Protein AF-A0A401PD80-F1 (afdb_monomer_lite)

Foldseek 3Di:
DDDDPPPPPPPPLPQFFAAQDDDAVQKDFPPVCPPDGTHGAQGKTAMDGHQQWDWDPDWDRIWGQHSVNDIDDGRTHTHGDFLPDLDDEPQWDWDWPGRGAFIKIAIDHHPQWDWDDDRMWGQGSVHTPDDDIYTHGPCPPVVVVVVVVVVVVVVVVVVVVVVVVVVVVVVVVVVVVVVVVVVVVVVVVVVVVVVPDD

InterPro domains:
  IPR000436 Sushi/SCR/CCP domain [PF00084] (18-78)
  IPR000436 Sushi/SCR/CCP domain [PF00084] (83-135)
  IPR000436 Sushi/SCR/CCP domain [PS50923] (16-80)
  IPR000436 Sushi/SCR/CCP domain [PS50923] (81-137)
  IPR000436 Sushi/SCR/CCP domain [SM00032] (18-78)
  IPR000436 Sushi/SCR/CCP domain [SM00032] (83-135)
  IPR000436 Sushi/SCR/CCP domain [cd00033] (18-79)
  IPR000436 Sushi/SCR/CCP domain [cd00033] (83-136)
  IPR035976 Sushi/SCR/CCP superfamily [SSF57535] (18-92)
  IPR035976 Sushi/SCR/CCP superfamily [SSF57535] (82-137)
  IPR051277 SEZ6/CSMD/C4BPB Neuronal & Immune Regulators [PTHR45656] (16-137)

Structure (mmCIF, N/CA/C/O backbone):
data_AF-A0A401PD80-F1
#
_entry.id   AF-A0A401PD80-F1
#
loop_
_atom_site.group_PDB
_atom_site.id
_atom_site.type_symbol
_atom_site.label_atom_id
_atom_site.label_alt_id
_atom_site.label_comp_id
_atom_site.label_asym_id
_atom_site.label_entity_id
_atom_site.label_seq_id
_atom_site.pdbx_PDB_ins_code
_atom_site.Cartn_x
_atom_site.Cartn_y
_atom_site.Cartn_z
_atom_site.occupancy
_atom_site.B_iso_or_equiv
_atom_site.auth_seq_id
_atom_site.auth_comp_id
_atom_site.auth_asym_id
_atom_site.auth_atom_id
_atom_site.pdbx_PDB_model_num
ATOM 1 N N . MET A 1 1 ? 54.121 15.952 -68.298 1.00 42.31 1 MET A N 1
ATOM 2 C CA . MET A 1 1 ? 53.743 16.289 -66.908 1.00 42.31 1 MET A CA 1
ATOM 3 C C . MET A 1 1 ? 52.227 16.313 -66.811 1.00 42.31 1 MET A C 1
ATOM 5 O O . MET A 1 1 ? 51.617 17.261 -67.280 1.00 42.31 1 MET A O 1
ATOM 9 N N . SER A 1 2 ? 51.618 15.276 -66.243 1.00 45.91 2 SER A N 1
ATOM 10 C CA . SER A 1 2 ? 50.197 15.294 -65.877 1.00 45.91 2 SER A CA 1
ATOM 11 C C . SER A 1 2 ? 50.058 14.542 -64.561 1.00 45.91 2 SER A C 1
ATOM 13 O O . SER A 1 2 ? 49.973 13.318 -64.538 1.00 45.91 2 SER A O 1
ATOM 15 N N . VAL A 1 3 ? 50.137 15.284 -63.458 1.00 44.97 3 VAL A N 1
ATOM 16 C CA . VAL A 1 3 ? 49.894 14.759 -62.113 1.00 44.97 3 VAL A CA 1
ATOM 17 C C . VAL A 1 3 ? 48.381 14.654 -61.959 1.00 44.97 3 VAL A C 1
ATOM 19 O O . VAL A 1 3 ? 47.686 15.667 -61.961 1.00 44.97 3 VAL A O 1
ATOM 22 N N . ARG A 1 4 ? 47.850 13.430 -61.896 1.00 56.06 4 ARG A N 1
ATOM 23 C CA . ARG A 1 4 ? 46.442 13.208 -61.557 1.00 56.06 4 ARG A CA 1
ATOM 24 C C . ARG A 1 4 ? 46.285 13.411 -60.053 1.00 56.06 4 ARG A C 1
ATOM 26 O O . ARG A 1 4 ? 46.759 12.596 -59.268 1.00 56.06 4 ARG A O 1
ATOM 33 N N . LEU A 1 5 ? 45.646 14.513 -59.671 1.00 49.44 5 LEU A N 1
ATOM 34 C CA . LEU A 1 5 ? 45.191 14.760 -58.308 1.00 49.44 5 LEU A CA 1
ATOM 35 C C . LEU A 1 5 ? 44.058 13.764 -58.012 1.00 49.44 5 LEU A C 1
ATOM 37 O O . LEU A 1 5 ? 42.952 13.905 -58.532 1.00 49.44 5 LEU A O 1
ATOM 41 N N . ILE A 1 6 ? 44.336 12.721 -57.233 1.00 60.34 6 ILE A N 1
ATOM 42 C CA . ILE A 1 6 ? 43.284 11.856 -56.694 1.00 60.34 6 ILE A CA 1
ATOM 43 C C . ILE A 1 6 ? 42.695 12.617 -55.505 1.00 60.34 6 ILE A C 1
ATOM 45 O O . ILE A 1 6 ? 43.283 12.631 -54.426 1.00 60.34 6 ILE A O 1
ATOM 49 N N . LEU A 1 7 ? 41.565 13.302 -55.710 1.00 55.69 7 LEU A N 1
ATOM 50 C CA . LEU A 1 7 ? 40.748 13.773 -54.594 1.00 55.69 7 LEU A CA 1
ATOM 51 C C . LEU A 1 7 ? 40.223 12.536 -53.860 1.00 55.69 7 LEU A C 1
ATOM 53 O O . LEU A 1 7 ? 39.298 11.873 -54.326 1.00 55.69 7 LEU A O 1
ATOM 57 N N . ALA A 1 8 ? 40.823 12.215 -52.717 1.00 58.72 8 ALA A N 1
ATOM 58 C CA . ALA A 1 8 ? 40.197 11.332 -51.754 1.00 58.72 8 ALA A CA 1
ATOM 59 C C . ALA A 1 8 ? 38.956 12.061 -51.221 1.00 58.72 8 ALA A C 1
ATOM 61 O O . ALA A 1 8 ? 39.066 12.977 -50.408 1.00 58.72 8 ALA A O 1
ATOM 62 N N . LEU A 1 9 ? 37.775 11.688 -51.718 1.00 57.00 9 LEU A N 1
ATOM 63 C CA . LEU A 1 9 ? 36.522 11.998 -51.045 1.00 57.00 9 LEU A CA 1
ATOM 64 C C . LEU A 1 9 ? 36.579 11.276 -49.699 1.00 57.00 9 LEU A C 1
ATOM 66 O O . LEU A 1 9 ? 36.297 10.082 -49.612 1.00 57.00 9 LEU A O 1
ATOM 70 N N . LEU A 1 10 ? 37.008 11.987 -48.657 1.00 58.72 10 LEU A N 1
ATOM 71 C CA . LEU A 1 10 ? 36.704 11.590 -47.294 1.00 58.72 10 LEU A CA 1
ATOM 72 C C . LEU A 1 10 ? 35.183 11.494 -47.245 1.00 58.72 10 LEU A C 1
ATOM 74 O O . LEU A 1 10 ? 34.491 12.510 -47.299 1.00 58.72 10 LEU A O 1
ATOM 78 N N . VAL A 1 11 ? 34.659 10.271 -47.207 1.00 59.47 11 VAL A N 1
ATOM 79 C CA . VAL A 1 11 ? 33.289 10.048 -46.767 1.00 59.47 11 VAL A CA 1
ATOM 80 C C . VAL A 1 11 ? 33.305 10.473 -45.308 1.00 59.47 11 VAL A C 1
ATOM 82 O O . VAL A 1 11 ? 33.640 9.687 -44.425 1.00 59.47 11 VAL A O 1
ATOM 85 N N . VAL A 1 12 ? 33.042 11.755 -45.056 1.00 53.84 12 VAL A N 1
ATOM 86 C CA . VAL A 1 12 ? 32.639 12.214 -43.737 1.00 53.84 12 VAL A CA 1
ATOM 87 C C . VAL A 1 12 ? 31.349 11.452 -43.496 1.00 53.84 12 VAL A C 1
ATOM 89 O O . VAL A 1 12 ? 30.302 11.806 -44.034 1.00 53.84 12 VAL A O 1
ATOM 92 N N . ARG A 1 13 ? 31.434 10.325 -42.784 1.00 54.75 13 ARG A N 1
ATOM 93 C CA . ARG A 1 13 ? 30.246 9.743 -42.184 1.00 54.75 13 ARG A CA 1
ATOM 94 C C . ARG A 1 13 ? 29.749 10.844 -41.264 1.00 54.75 13 ARG A C 1
ATOM 96 O O . ARG A 1 13 ? 30.391 11.133 -40.259 1.00 54.75 13 ARG A O 1
ATOM 103 N N . VAL A 1 14 ? 28.684 11.528 -41.668 1.00 56.34 14 VAL A N 1
ATOM 104 C CA . VAL A 1 14 ? 27.870 12.284 -40.726 1.00 56.34 14 VAL A CA 1
ATOM 105 C C . VAL A 1 14 ? 27.327 11.202 -39.807 1.00 56.34 14 VAL A C 1
ATOM 107 O O . VAL A 1 14 ? 26.388 10.499 -40.164 1.00 56.34 14 VAL A O 1
ATOM 110 N N . THR A 1 15 ? 28.040 10.941 -38.716 1.00 61.75 15 THR A N 1
ATOM 111 C CA . THR A 1 15 ? 27.569 10.057 -37.661 1.00 61.75 15 THR A CA 1
ATOM 112 C C . THR A 1 15 ? 26.349 10.756 -37.099 1.00 61.75 15 THR A C 1
ATOM 114 O O . THR A 1 15 ? 26.486 11.812 -36.483 1.00 61.75 15 THR A O 1
ATOM 117 N N . GLY A 1 16 ? 25.163 10.260 -37.437 1.00 75.00 16 GLY A N 1
ATOM 118 C CA . GLY A 1 16 ? 23.943 10.795 -36.864 1.00 75.00 16 GLY A CA 1
ATOM 119 C C . GLY A 1 16 ? 23.915 10.446 -35.383 1.00 75.00 16 GLY A C 1
ATOM 120 O O . GLY A 1 16 ? 24.241 9.320 -34.999 1.00 75.00 16 GLY A O 1
ATOM 121 N N . ASP A 1 17 ? 23.534 11.412 -34.563 1.00 93.25 17 ASP A N 1
ATOM 122 C CA . ASP A 1 17 ? 23.121 11.138 -33.197 1.00 93.25 17 ASP A CA 1
ATOM 123 C C . ASP A 1 17 ? 21.821 10.324 -33.222 1.00 93.25 17 ASP A C 1
ATOM 125 O O . ASP A 1 17 ? 21.017 10.433 -34.152 1.00 93.25 17 ASP A O 1
ATOM 129 N N . CYS A 1 18 ? 21.601 9.511 -32.197 1.00 95.50 18 CYS A N 1
ATOM 130 C CA . CYS A 1 18 ? 20.290 8.934 -31.968 1.00 95.50 18 CYS A CA 1
ATOM 131 C C . CYS A 1 18 ? 19.339 9.999 -31.416 1.00 95.50 18 CYS A C 1
ATOM 133 O O . CYS A 1 18 ? 19.726 10.837 -30.597 1.00 95.50 18 CYS A O 1
ATOM 135 N N . ASP A 1 19 ? 18.070 9.902 -31.803 1.00 95.31 19 ASP A N 1
ATOM 136 C CA . ASP A 1 19 ? 16.982 10.637 -31.162 1.00 95.31 19 ASP A CA 1
ATOM 137 C C . ASP A 1 19 ? 16.746 10.135 -29.723 1.00 95.31 19 ASP A C 1
ATOM 139 O O . ASP A 1 19 ? 17.497 9.318 -29.176 1.00 95.31 19 ASP A O 1
ATOM 143 N N . ARG A 1 20 ? 15.652 10.590 -29.099 1.00 96.06 20 ARG A N 1
ATOM 144 C CA . ARG A 1 20 ? 15.211 10.107 -27.785 1.00 96.06 20 ARG A CA 1
ATOM 145 C C . ARG A 1 20 ? 15.220 8.570 -27.709 1.00 96.06 20 ARG A C 1
ATOM 147 O O . ARG A 1 20 ? 14.793 7.902 -28.654 1.00 96.06 20 ARG A O 1
ATOM 154 N N . PRO A 1 21 ? 15.678 8.010 -26.580 1.00 96.44 21 PRO A N 1
ATOM 155 C CA . PRO A 1 21 ? 15.758 6.573 -26.397 1.00 96.44 21 PRO A CA 1
ATOM 156 C C . PRO A 1 21 ? 14.352 5.941 -26.378 1.00 96.44 21 PRO A C 1
ATOM 158 O O . PRO A 1 21 ? 13.364 6.643 -26.134 1.00 96.44 21 PRO A O 1
ATOM 161 N N . PRO A 1 22 ? 14.232 4.626 -26.647 1.00 95.88 22 PRO A N 1
ATOM 162 C CA . PRO A 1 22 ? 12.948 3.930 -26.683 1.00 95.88 22 PRO A CA 1
ATOM 163 C C . PRO A 1 22 ? 12.129 4.108 -25.396 1.00 95.88 22 PRO A C 1
ATOM 165 O O . PRO A 1 22 ? 12.669 4.310 -24.311 1.00 95.88 22 PRO A O 1
ATOM 168 N N . LEU A 1 23 ? 10.806 3.999 -25.475 1.00 95.06 23 LEU A N 1
ATOM 169 C CA . LEU A 1 23 ? 9.978 4.033 -24.268 1.00 95.06 23 LEU A CA 1
ATOM 170 C C . LEU A 1 23 ? 10.043 2.691 -23.532 1.00 95.06 23 LEU A C 1
ATOM 172 O O . LEU A 1 23 ? 9.999 1.633 -24.158 1.00 95.06 23 LEU A O 1
ATOM 176 N N . LEU A 1 24 ? 10.084 2.748 -22.202 1.00 96.50 24 LEU A N 1
ATOM 177 C CA . LEU A 1 24 ? 9.938 1.589 -21.328 1.00 96.50 24 LEU A CA 1
ATOM 178 C C . LEU A 1 24 ? 8.585 1.673 -20.621 1.00 96.50 24 LEU A C 1
ATOM 180 O O . LEU A 1 24 ? 8.285 2.659 -19.953 1.00 96.50 24 LEU A O 1
ATOM 184 N N . VAL A 1 25 ? 7.749 0.646 -20.763 1.00 96.81 25 VAL A N 1
ATOM 185 C CA . VAL A 1 25 ? 6.465 0.599 -20.052 1.00 96.81 25 VAL A CA 1
ATOM 186 C C . VAL A 1 25 ? 6.732 0.524 -18.549 1.00 96.81 25 VAL A C 1
ATOM 188 O O . VAL A 1 25 ? 7.512 -0.310 -18.102 1.00 96.81 25 VAL A O 1
ATOM 191 N N . ASN A 1 26 ? 6.076 1.395 -17.780 1.00 97.56 26 ASN A N 1
ATOM 192 C CA . ASN A 1 26 ? 6.276 1.561 -16.337 1.00 97.56 26 ASN A CA 1
ATOM 193 C C . ASN A 1 26 ? 7.715 1.916 -15.919 1.00 97.56 26 ASN A C 1
ATOM 195 O O . ASN A 1 26 ? 8.122 1.647 -14.786 1.00 97.56 26 ASN A O 1
ATOM 199 N N . GLY A 1 27 ? 8.474 2.537 -16.818 1.00 97.06 27 GLY A N 1
ATOM 200 C CA . GLY A 1 27 ? 9.810 3.034 -16.544 1.00 97.06 27 GLY A CA 1
ATOM 201 C C . GLY A 1 27 ? 10.142 4.273 -17.363 1.00 97.06 27 GLY A C 1
ATOM 202 O O . GLY A 1 27 ? 9.339 4.774 -18.148 1.00 97.06 27 GLY A O 1
ATOM 203 N N . PHE A 1 28 ? 11.343 4.786 -17.156 1.00 97.38 28 PHE A N 1
ATOM 204 C CA . PHE A 1 28 ? 11.842 5.999 -17.783 1.00 97.38 28 PHE A CA 1
ATOM 205 C C . PHE A 1 28 ? 13.365 5.898 -17.944 1.00 97.38 28 PHE A C 1
ATOM 207 O O . PHE A 1 28 ? 14.007 5.160 -17.195 1.00 97.38 28 PHE A O 1
ATOM 214 N N . PRO A 1 29 ? 13.966 6.572 -18.939 1.00 96.94 29 PRO A N 1
ATOM 215 C CA . PRO A 1 29 ? 15.414 6.749 -18.934 1.00 96.94 29 PRO A CA 1
ATOM 216 C C . PRO A 1 29 ? 15.790 7.586 -17.703 1.00 96.94 29 PRO A C 1
ATOM 218 O O . PRO A 1 29 ? 15.011 8.466 -17.344 1.00 96.94 29 PRO A O 1
ATOM 221 N N . GLY A 1 30 ? 16.943 7.325 -17.078 1.00 95.19 30 GLY A N 1
ATOM 222 C CA . GLY A 1 30 ? 17.411 8.045 -15.882 1.00 95.19 30 GLY A CA 1
ATOM 223 C C . GLY A 1 30 ? 17.222 9.563 -15.982 1.00 95.19 30 GLY A C 1
ATOM 224 O O . GLY A 1 30 ? 17.243 10.129 -17.083 1.00 95.19 30 GLY A O 1
ATOM 225 N N . GLU A 1 31 ? 16.975 10.223 -14.846 1.00 93.62 31 GLU A N 1
ATOM 226 C CA . GLU A 1 31 ? 16.547 11.631 -14.799 1.00 93.62 31 GLU A CA 1
ATOM 227 C C . GLU A 1 31 ? 17.459 12.572 -15.609 1.00 93.62 31 GLU A C 1
ATOM 229 O O . GLU A 1 31 ? 16.982 13.524 -16.236 1.00 93.62 31 GLU A O 1
ATOM 234 N N . GLU A 1 32 ? 18.755 12.267 -15.679 1.00 93.94 32 GLU A N 1
ATOM 235 C CA . GLU A 1 32 ? 19.768 12.999 -16.436 1.00 93.94 32 GLU A CA 1
ATOM 236 C C . GLU A 1 32 ? 19.534 13.012 -17.959 1.00 93.94 32 GLU A C 1
ATOM 238 O O . GLU A 1 32 ? 20.038 13.896 -18.653 1.00 93.94 32 GLU A O 1
ATOM 243 N N . PHE A 1 33 ? 18.746 12.075 -18.493 1.00 94.75 33 PHE A N 1
ATOM 244 C CA . PHE A 1 33 ? 18.493 11.919 -19.928 1.00 94.75 33 PHE A CA 1
ATOM 245 C C . PHE A 1 33 ? 17.146 12.500 -20.386 1.00 94.75 33 PHE A C 1
ATOM 247 O O . PHE A 1 33 ? 16.913 12.613 -21.590 1.00 94.75 33 PHE A O 1
ATOM 254 N N . LEU A 1 34 ? 16.254 12.895 -19.468 1.00 92.69 34 LEU A N 1
ATOM 255 C CA . LEU A 1 34 ? 14.872 13.293 -19.792 1.00 92.69 34 LEU A CA 1
ATOM 256 C C . LEU A 1 34 ? 14.780 14.555 -20.664 1.00 92.69 34 LEU A C 1
ATOM 258 O O . LEU A 1 34 ? 13.885 14.692 -21.509 1.00 92.69 34 LEU A O 1
ATOM 262 N N . THR A 1 35 ? 15.711 15.485 -20.464 1.00 94.81 35 THR A N 1
ATOM 263 C CA . THR A 1 35 ? 15.742 16.766 -21.185 1.00 94.81 35 THR A CA 1
ATOM 264 C C . THR A 1 35 ? 16.441 16.665 -22.541 1.00 94.81 35 THR A C 1
ATOM 266 O O . THR A 1 35 ? 16.152 17.463 -23.435 1.00 94.81 35 THR A O 1
ATOM 269 N N . SER A 1 36 ? 17.296 15.658 -22.728 1.00 94.31 36 SER A N 1
ATOM 270 C CA . SER A 1 36 ? 18.049 15.448 -23.960 1.00 94.31 36 SER A CA 1
ATOM 271 C C . SER A 1 36 ? 17.168 14.916 -25.088 1.00 94.31 36 SER A C 1
ATOM 273 O O . SER A 1 36 ? 16.254 14.112 -24.898 1.00 94.31 36 SER A O 1
ATOM 275 N N . THR A 1 37 ? 17.456 15.390 -26.297 1.00 94.19 37 THR A N 1
ATOM 276 C CA . THR A 1 37 ? 16.765 14.995 -27.535 1.00 94.19 37 THR A CA 1
ATOM 277 C C . THR A 1 37 ? 17.695 14.356 -28.562 1.00 94.19 37 THR A C 1
ATOM 279 O O . THR A 1 37 ? 17.190 13.716 -29.474 1.00 94.19 37 THR A O 1
ATOM 282 N N . SER A 1 38 ? 19.013 14.493 -28.381 1.00 95.06 38 SER A N 1
ATOM 283 C CA . SER A 1 38 ? 20.072 14.008 -29.271 1.00 95.06 38 SER A CA 1
ATOM 284 C C . SER A 1 38 ? 21.136 13.306 -28.436 1.00 95.06 38 SER A C 1
ATOM 286 O O . SER A 1 38 ? 21.544 13.834 -27.396 1.00 95.06 38 SER A O 1
ATOM 288 N N . PHE A 1 39 ? 21.561 12.121 -28.862 1.00 95.81 39 PHE A N 1
ATOM 289 C CA . PHE A 1 39 ? 22.490 11.263 -28.134 1.00 95.81 39 PHE A CA 1
ATOM 290 C C . PHE A 1 39 ? 23.615 10.810 -29.068 1.00 95.81 39 PHE A C 1
ATOM 292 O O . PHE A 1 39 ? 23.328 10.173 -30.082 1.00 95.81 39 PHE A O 1
ATOM 299 N N . PRO A 1 40 ? 24.891 11.091 -28.748 1.00 95.62 40 PRO A N 1
ATOM 300 C CA . PRO A 1 40 ? 25.992 10.720 -29.625 1.00 95.62 40 PRO A CA 1
ATOM 301 C C . PRO A 1 40 ? 26.115 9.201 -29.758 1.00 95.62 40 PRO A C 1
ATOM 303 O O . PRO A 1 40 ? 25.740 8.446 -28.857 1.00 95.62 40 PRO A O 1
ATOM 306 N N . VAL A 1 41 ? 26.703 8.741 -30.861 1.00 95.44 41 VAL A N 1
ATOM 307 C CA . VAL A 1 41 ? 27.047 7.323 -31.043 1.00 95.44 41 VAL A CA 1
ATOM 308 C C . VAL A 1 41 ? 27.858 6.819 -29.842 1.00 95.44 41 VAL A C 1
ATOM 310 O O . VAL A 1 41 ? 28.721 7.520 -29.313 1.00 95.44 41 VAL A O 1
ATOM 313 N N . ALA A 1 42 ? 27.563 5.593 -29.409 1.00 95.50 42 ALA A N 1
ATOM 314 C CA . ALA A 1 42 ? 28.051 4.954 -28.189 1.00 95.50 42 ALA A CA 1
ATOM 315 C C . ALA A 1 42 ? 27.540 5.557 -26.864 1.00 95.50 42 ALA A C 1
ATOM 317 O O . ALA A 1 42 ? 27.925 5.066 -25.799 1.00 95.50 42 ALA A O 1
ATOM 318 N N . ALA A 1 43 ? 26.639 6.550 -26.888 1.00 96.25 43 ALA A N 1
ATOM 319 C CA . ALA A 1 43 ? 25.910 6.967 -25.693 1.00 96.25 43 ALA A CA 1
ATOM 320 C C . ALA A 1 43 ? 25.137 5.786 -25.105 1.00 96.25 43 ALA A C 1
ATOM 322 O O . ALA A 1 43 ? 24.501 5.017 -25.828 1.00 96.25 43 ALA A O 1
ATOM 323 N N . ARG A 1 44 ? 25.184 5.661 -23.779 1.00 97.06 44 ARG A N 1
ATOM 324 C CA . ARG A 1 44 ? 24.507 4.608 -23.023 1.00 97.06 44 ARG A CA 1
ATOM 325 C C . ARG A 1 44 ? 23.460 5.249 -22.135 1.00 97.06 44 ARG A C 1
ATOM 327 O O . ARG A 1 44 ? 23.806 6.052 -21.275 1.00 97.06 44 ARG A O 1
ATOM 334 N N . VAL A 1 45 ? 22.208 4.872 -22.343 1.00 97.62 45 VAL A N 1
ATOM 335 C CA . VAL A 1 45 ? 21.084 5.309 -21.519 1.00 97.62 45 VAL A CA 1
ATOM 336 C C . VAL A 1 45 ? 20.693 4.155 -20.615 1.00 97.62 45 VAL A C 1
ATOM 338 O O . VAL A 1 45 ? 20.395 3.056 -21.090 1.00 97.62 45 VAL A O 1
ATOM 341 N N . VAL A 1 46 ? 20.727 4.411 -19.312 1.00 97.00 46 VAL A N 1
ATOM 342 C CA . VAL A 1 46 ? 20.247 3.488 -18.284 1.00 97.00 46 VAL A CA 1
ATOM 343 C C . VAL A 1 46 ? 18.797 3.838 -17.975 1.00 97.00 46 VAL A C 1
ATOM 345 O O . VAL A 1 46 ? 18.445 5.014 -17.900 1.00 97.00 46 VAL A O 1
ATOM 348 N N . TYR A 1 47 ? 17.958 2.821 -17.825 1.00 97.69 47 TYR A N 1
ATOM 349 C CA . TYR A 1 47 ? 16.564 2.988 -17.435 1.00 97.69 47 TYR A CA 1
ATOM 350 C C . TYR A 1 47 ? 16.357 2.733 -15.954 1.00 97.69 47 TYR A C 1
ATOM 352 O O . TYR A 1 47 ? 17.071 1.951 -15.324 1.00 97.69 47 TYR A O 1
ATOM 360 N N . GLU A 1 48 ? 15.283 3.324 -15.453 1.00 97.19 48 GLU A N 1
ATOM 361 C CA . GLU A 1 48 ? 14.735 3.118 -14.127 1.00 97.19 48 GLU A CA 1
ATOM 362 C C . GLU A 1 48 ? 13.251 2.752 -14.235 1.00 97.19 48 GLU A C 1
ATOM 364 O O . GLU A 1 48 ? 12.537 3.204 -15.134 1.00 97.19 48 GLU A O 1
ATOM 369 N N . CYS A 1 49 ? 12.770 1.915 -13.320 1.00 97.50 49 CYS A N 1
ATOM 370 C CA . CYS A 1 49 ? 11.341 1.655 -13.191 1.00 97.50 49 CYS A CA 1
ATOM 371 C C . CYS A 1 49 ? 10.679 2.750 -12.350 1.00 97.50 49 CYS A C 1
ATOM 373 O O . CYS A 1 49 ? 11.281 3.281 -11.416 1.00 97.50 49 CYS A O 1
ATOM 375 N N . TYR A 1 50 ? 9.415 3.065 -12.635 1.00 97.44 50 TYR A N 1
ATOM 376 C CA . TYR A 1 50 ? 8.656 3.982 -11.788 1.00 97.44 50 TYR A CA 1
ATOM 377 C C . TYR A 1 50 ? 8.500 3.432 -10.361 1.00 97.44 50 TYR A C 1
ATOM 379 O O . TYR A 1 50 ? 8.519 2.213 -10.157 1.00 97.44 50 TYR A O 1
ATOM 387 N N . PRO A 1 51 ? 8.283 4.302 -9.356 1.00 96.12 51 PRO A N 1
ATOM 388 C CA . PRO A 1 51 ? 8.066 3.869 -7.982 1.00 96.12 51 PRO A CA 1
ATOM 389 C C . PRO A 1 51 ? 6.994 2.779 -7.866 1.00 96.12 51 PRO A C 1
ATOM 391 O O . PRO A 1 51 ? 5.857 2.940 -8.307 1.00 96.12 51 PRO A O 1
ATOM 394 N N . GLY A 1 52 ? 7.368 1.662 -7.240 1.00 96.50 52 GLY A N 1
ATOM 395 C CA . GLY A 1 52 ? 6.500 0.496 -7.077 1.00 96.50 52 GLY A CA 1
ATOM 396 C C . GLY A 1 52 ? 6.539 -0.505 -8.224 1.00 96.50 52 GLY A C 1
ATOM 397 O O . GLY A 1 52 ? 5.822 -1.498 -8.155 1.00 96.50 52 GLY A O 1
ATOM 398 N N . TYR A 1 53 ? 7.405 -0.301 -9.211 1.00 97.62 53 TYR A N 1
ATOM 399 C CA . TYR A 1 53 ? 7.767 -1.293 -10.216 1.00 97.62 53 TYR A CA 1
ATOM 400 C C . TYR A 1 53 ? 9.212 -1.749 -10.011 1.00 97.62 53 TYR A C 1
ATOM 402 O O . TYR A 1 53 ? 10.031 -1.032 -9.433 1.00 97.62 53 TYR A O 1
ATOM 410 N N . VAL A 1 54 ? 9.519 -2.961 -10.456 1.00 95.94 54 VAL A N 1
ATOM 411 C CA . VAL A 1 54 ? 10.846 -3.576 -10.359 1.00 95.94 54 VAL A CA 1
ATOM 412 C C . VAL A 1 54 ? 11.218 -4.215 -11.690 1.00 95.94 54 VAL A C 1
ATOM 414 O O . VAL A 1 54 ? 10.341 -4.650 -12.436 1.00 95.94 54 VAL A O 1
ATOM 417 N N . PHE A 1 55 ? 12.514 -4.266 -11.994 1.00 96.50 55 PHE A N 1
ATOM 418 C CA . PHE A 1 55 ? 12.985 -4.968 -13.182 1.00 96.50 55 PHE A CA 1
ATOM 419 C C . PHE A 1 55 ? 12.726 -6.466 -13.055 1.00 96.50 55 PHE A C 1
ATOM 421 O O . PHE A 1 55 ? 13.034 -7.068 -12.027 1.00 96.50 55 PHE A O 1
ATOM 428 N N . GLN A 1 56 ? 12.195 -7.058 -14.120 1.00 95.00 56 GLN A N 1
ATOM 429 C CA . GLN A 1 56 ? 12.187 -8.502 -14.292 1.00 95.00 56 GLN A CA 1
ATOM 430 C C . GLN A 1 56 ? 13.625 -9.012 -14.476 1.00 95.00 56 GLN A C 1
ATOM 432 O O . GLN A 1 56 ? 14.438 -8.384 -15.162 1.00 95.00 56 GLN A O 1
ATOM 437 N N . ASP A 1 57 ? 13.936 -10.161 -13.876 1.00 90.38 57 ASP A N 1
ATOM 438 C CA . ASP A 1 57 ? 15.269 -10.757 -13.950 1.00 90.38 57 ASP A CA 1
ATOM 439 C C . ASP A 1 57 ? 15.675 -11.104 -15.394 1.00 90.38 57 ASP A C 1
ATOM 441 O O . ASP A 1 57 ? 14.885 -11.617 -16.186 1.00 90.38 57 ASP A O 1
ATOM 445 N N . GLY A 1 58 ? 16.952 -10.874 -15.722 1.00 82.81 58 GLY A N 1
ATOM 446 C CA . GLY A 1 58 ? 17.574 -11.351 -16.963 1.00 82.81 58 GLY A CA 1
ATOM 447 C C . GLY A 1 58 ? 17.522 -10.405 -18.171 1.00 82.81 58 GLY A C 1
ATOM 448 O O . GLY A 1 58 ? 18.087 -10.751 -19.207 1.00 82.81 58 GLY A O 1
ATOM 449 N N . GLY A 1 59 ? 16.911 -9.219 -18.061 1.00 86.88 59 GLY A N 1
ATOM 450 C CA . GLY A 1 59 ? 16.891 -8.204 -19.126 1.00 86.88 59 GLY A CA 1
ATOM 451 C C . GLY A 1 59 ? 17.946 -7.100 -18.955 1.00 86.88 59 GLY A C 1
ATOM 452 O O . GLY A 1 59 ? 18.188 -6.627 -17.846 1.00 86.88 59 GLY A O 1
ATOM 453 N N . SER A 1 60 ? 18.554 -6.636 -20.056 1.00 91.75 60 SER A N 1
ATOM 454 C CA . SER A 1 60 ? 19.409 -5.434 -20.036 1.00 91.75 60 SER A CA 1
ATOM 455 C C . SER A 1 60 ? 18.582 -4.170 -19.782 1.00 91.75 60 SER A C 1
ATOM 457 O O . SER A 1 60 ? 17.679 -3.856 -20.559 1.00 91.75 60 SER A O 1
ATOM 459 N N . THR A 1 61 ? 18.945 -3.407 -18.745 1.00 96.44 61 THR A N 1
ATOM 460 C CA . THR A 1 61 ? 18.375 -2.085 -18.405 1.00 96.44 61 THR A CA 1
ATOM 461 C C . THR A 1 61 ? 19.048 -0.928 -19.143 1.00 96.44 61 THR A C 1
ATOM 463 O O . THR A 1 61 ? 18.748 0.237 -18.892 1.00 96.44 61 THR A O 1
ATOM 466 N N . ILE A 1 62 ? 19.981 -1.244 -20.041 1.00 96.88 62 ILE A N 1
ATOM 467 C CA . ILE A 1 62 ? 20.790 -0.276 -20.774 1.00 96.88 62 ILE A CA 1
ATOM 468 C C . ILE A 1 62 ? 20.503 -0.423 -22.261 1.00 96.88 62 ILE A C 1
ATOM 470 O O . ILE A 1 62 ? 20.526 -1.538 -22.790 1.00 96.88 62 ILE A O 1
ATOM 474 N N . THR A 1 63 ? 20.316 0.709 -22.934 1.00 97.31 63 THR A N 1
ATOM 475 C CA . THR A 1 63 ? 20.367 0.799 -24.394 1.00 97.31 63 THR A CA 1
ATOM 476 C C . THR A 1 63 ? 21.530 1.683 -24.840 1.00 97.31 63 THR A C 1
ATOM 478 O O . THR A 1 63 ? 21.938 2.604 -24.131 1.00 97.31 63 THR A O 1
ATOM 481 N N . THR A 1 64 ? 22.107 1.367 -25.995 1.00 97.56 64 THR A N 1
ATOM 482 C CA . THR A 1 64 ? 23.267 2.052 -26.568 1.00 97.56 64 THR A CA 1
ATOM 483 C C . THR A 1 64 ? 22.921 2.602 -27.945 1.00 97.56 64 THR A C 1
ATOM 485 O O . THR A 1 64 ? 22.287 1.906 -28.739 1.00 97.56 64 THR A O 1
ATOM 488 N N . CYS A 1 65 ? 23.338 3.836 -28.223 1.00 97.31 65 CYS A N 1
ATOM 489 C CA . CYS A 1 65 ? 23.215 4.439 -29.544 1.00 97.31 65 CYS A CA 1
ATOM 490 C C . CYS A 1 65 ? 24.267 3.840 -30.488 1.00 97.31 65 CYS A C 1
ATOM 492 O O . CYS A 1 65 ? 25.467 3.900 -30.206 1.00 97.31 65 CYS A O 1
ATOM 494 N N . MET A 1 66 ? 23.825 3.238 -31.586 1.00 96.31 66 MET A N 1
ATOM 495 C CA . MET A 1 66 ? 24.656 2.528 -32.559 1.00 96.31 66 MET A CA 1
ATOM 496 C C . MET A 1 66 ? 25.136 3.456 -33.686 1.00 96.31 66 MET A C 1
ATOM 498 O O . MET A 1 66 ? 24.635 4.564 -33.858 1.00 96.31 66 MET A O 1
ATOM 502 N N . GLU A 1 67 ? 26.124 3.010 -34.472 1.00 94.31 67 GLU A N 1
ATOM 503 C CA . GLU A 1 67 ? 26.695 3.801 -35.582 1.00 94.31 67 GLU A CA 1
ATOM 504 C C . GLU A 1 67 ? 25.688 4.146 -36.691 1.00 94.31 67 GLU A C 1
ATOM 506 O O . GLU A 1 67 ? 25.908 5.094 -37.444 1.00 94.31 67 GLU A O 1
ATOM 511 N N . ASP A 1 68 ? 24.603 3.382 -36.803 1.00 94.06 68 ASP A N 1
ATOM 512 C CA . ASP A 1 68 ? 23.500 3.610 -37.741 1.00 94.06 68 ASP A CA 1
ATOM 513 C C . ASP A 1 68 ? 22.398 4.514 -37.158 1.00 94.06 68 ASP A C 1
ATOM 515 O O . ASP A 1 68 ? 21.295 4.575 -37.704 1.00 94.06 68 ASP A O 1
ATOM 519 N N . SER A 1 69 ? 22.699 5.213 -36.056 1.00 94.12 69 SER A N 1
ATOM 520 C CA . SER A 1 69 ? 21.788 6.114 -35.341 1.00 94.12 69 SER A CA 1
ATOM 521 C C . SER A 1 69 ? 20.534 5.412 -34.812 1.00 94.12 69 SER A C 1
ATOM 523 O O . SER A 1 69 ? 19.499 6.044 -34.596 1.00 94.12 69 SER A O 1
ATOM 525 N N . THR A 1 70 ? 20.618 4.098 -34.579 1.00 95.81 70 THR A N 1
ATOM 526 C CA . THR A 1 70 ? 19.561 3.317 -33.934 1.00 95.81 70 THR A CA 1
ATOM 527 C C . THR A 1 70 ? 19.943 2.926 -32.511 1.00 95.81 70 THR A C 1
ATOM 529 O O . THR A 1 70 ? 21.115 2.832 -32.147 1.00 95.81 70 THR A O 1
ATOM 532 N N . TRP A 1 71 ? 18.939 2.687 -31.674 1.00 97.06 71 TRP A N 1
ATOM 533 C CA . TRP A 1 71 ? 19.146 2.178 -30.324 1.00 97.06 71 TRP A CA 1
ATOM 534 C C . TRP A 1 71 ? 19.202 0.652 -30.324 1.00 97.06 71 TRP A C 1
ATOM 536 O O . TRP A 1 71 ? 18.392 -0.010 -30.976 1.00 97.06 71 TRP A O 1
ATOM 546 N N . THR A 1 72 ? 20.104 0.070 -29.531 1.00 97.00 72 THR A N 1
ATOM 547 C CA . THR A 1 72 ? 20.065 -1.373 -29.253 1.00 97.00 72 THR A CA 1
ATOM 548 C C . THR A 1 72 ? 18.720 -1.782 -28.645 1.00 97.00 72 THR A C 1
ATOM 550 O O . THR A 1 72 ? 18.088 -1.004 -27.925 1.00 97.00 72 THR A O 1
ATOM 553 N N . SER A 1 73 ? 18.303 -3.027 -28.879 1.00 95.25 73 SER A N 1
ATOM 554 C CA . SER A 1 73 ? 17.056 -3.556 -28.319 1.00 95.25 73 SER A CA 1
ATOM 555 C C . SER A 1 73 ? 17.053 -3.490 -26.786 1.00 95.25 73 SER A C 1
ATOM 557 O O . SER A 1 73 ? 17.928 -4.056 -26.128 1.00 95.25 73 SER A O 1
ATOM 559 N N . LEU A 1 74 ? 16.059 -2.795 -26.226 1.00 94.56 74 LEU A N 1
ATOM 560 C CA . LEU A 1 74 ? 15.814 -2.748 -24.788 1.00 94.56 74 LEU A CA 1
ATOM 561 C C . LEU A 1 74 ? 15.050 -4.008 -24.369 1.00 94.56 74 LEU A C 1
ATOM 563 O O . LEU A 1 74 ? 13.941 -4.246 -24.839 1.00 94.56 74 LEU A O 1
ATOM 567 N N . GLN A 1 75 ? 15.655 -4.810 -23.494 1.00 94.62 75 GLN A N 1
ATOM 568 C CA . GLN A 1 75 ? 15.085 -6.077 -23.017 1.00 94.62 75 GLN A CA 1
ATOM 569 C C . GLN A 1 75 ? 14.449 -5.962 -21.628 1.00 94.62 75 GLN A C 1
ATOM 571 O O . GLN A 1 75 ? 13.794 -6.897 -21.177 1.00 94.62 75 GLN A O 1
ATOM 576 N N . ALA A 1 76 ? 14.675 -4.848 -20.929 1.00 95.44 76 ALA A N 1
ATOM 577 C CA . ALA A 1 76 ? 14.116 -4.620 -19.609 1.00 95.44 76 ALA A CA 1
ATOM 578 C C . ALA A 1 76 ? 12.585 -4.556 -19.632 1.00 95.44 76 ALA A C 1
ATOM 580 O O . ALA A 1 76 ? 11.980 -3.955 -20.519 1.00 95.44 76 ALA A O 1
ATOM 581 N N . ILE A 1 77 ? 11.978 -5.139 -18.601 1.00 96.56 77 ILE A N 1
ATOM 582 C CA . ILE A 1 77 ? 10.542 -5.103 -18.335 1.00 96.56 77 ILE A CA 1
ATOM 583 C C . ILE A 1 77 ? 10.372 -4.649 -16.884 1.00 96.56 77 ILE A C 1
ATOM 585 O O . ILE A 1 77 ? 11.011 -5.200 -15.989 1.00 96.56 77 ILE A O 1
ATOM 589 N N . CYS A 1 78 ? 9.540 -3.630 -16.660 1.00 97.69 78 CYS A N 1
ATOM 590 C CA . CYS A 1 78 ? 9.187 -3.152 -15.324 1.00 97.69 78 CYS A CA 1
ATOM 591 C C . CYS A 1 78 ? 7.851 -3.762 -14.892 1.00 97.69 78 CYS A C 1
ATOM 593 O O . CYS A 1 78 ? 6.783 -3.376 -15.379 1.00 97.69 78 CYS A O 1
ATOM 595 N N . GLU A 1 79 ? 7.910 -4.703 -13.955 1.00 96.81 79 GLU A N 1
ATOM 596 C CA . GLU A 1 79 ? 6.740 -5.383 -13.408 1.00 96.81 79 GLU A CA 1
ATOM 597 C C . GLU A 1 79 ? 6.293 -4.744 -12.088 1.00 96.81 79 GLU A C 1
ATOM 599 O O . GLU A 1 79 ? 7.126 -4.228 -11.335 1.00 96.81 79 GLU A O 1
ATOM 604 N N . PRO A 1 80 ? 4.984 -4.752 -11.774 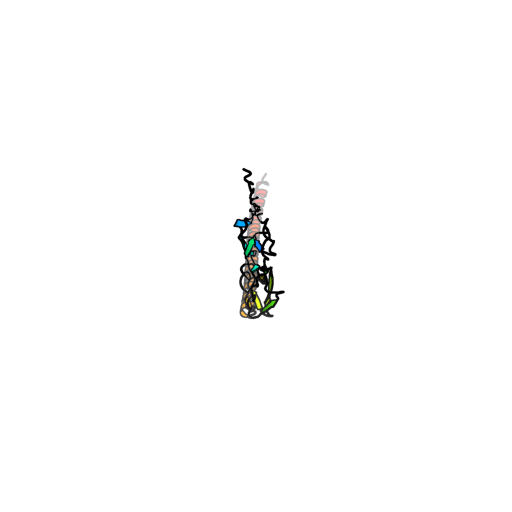1.00 97.44 80 PRO A N 1
ATOM 605 C CA . PRO A 1 80 ? 4.498 -4.281 -10.486 1.00 97.44 80 PRO A CA 1
ATOM 606 C C . PRO A 1 80 ? 5.194 -5.014 -9.338 1.00 97.44 80 PRO A C 1
ATOM 608 O O . PRO A 1 80 ? 5.259 -6.245 -9.316 1.00 97.44 80 PRO A O 1
ATOM 611 N N . ARG A 1 81 ? 5.656 -4.269 -8.332 1.00 95.62 81 ARG A N 1
ATOM 612 C CA . ARG A 1 81 ? 6.237 -4.842 -7.119 1.00 95.62 81 ARG A CA 1
ATOM 613 C C . ARG A 1 81 ? 5.253 -5.823 -6.499 1.00 95.62 81 ARG A C 1
ATOM 615 O O . ARG A 1 81 ? 4.102 -5.477 -6.235 1.00 95.62 81 ARG A O 1
ATOM 622 N N . ASN A 1 82 ? 5.747 -7.010 -6.175 1.00 96.94 82 ASN A N 1
ATOM 623 C CA . ASN A 1 82 ? 5.043 -7.948 -5.320 1.00 96.94 82 ASN A CA 1
ATOM 624 C C . ASN A 1 82 ? 5.362 -7.630 -3.848 1.00 96.94 82 ASN A C 1
ATOM 626 O O . ASN A 1 82 ? 6.510 -7.721 -3.417 1.00 96.94 82 ASN A O 1
ATOM 630 N N . CYS A 1 83 ? 4.354 -7.230 -3.074 1.00 97.50 83 CYS A N 1
ATOM 631 C CA . CYS A 1 83 ? 4.474 -6.983 -1.637 1.00 97.50 83 CYS A CA 1
ATOM 632 C C . CYS A 1 83 ? 4.542 -8.271 -0.802 1.00 97.50 83 CYS A C 1
ATOM 634 O O . CYS A 1 83 ? 4.758 -8.197 0.407 1.00 97.50 83 CYS A O 1
ATOM 636 N N . GLY A 1 84 ? 4.355 -9.439 -1.420 1.00 96.81 84 GLY A N 1
ATOM 637 C CA . GLY A 1 84 ? 4.337 -10.729 -0.746 1.00 96.81 84 GLY A CA 1
ATOM 638 C C . GLY A 1 84 ? 3.110 -10.906 0.147 1.00 96.81 84 GLY A C 1
ATOM 639 O O . GLY A 1 84 ? 2.060 -10.297 -0.073 1.00 96.81 84 GLY A O 1
ATOM 640 N N . HIS A 1 85 ? 3.243 -11.751 1.166 1.00 96.38 85 HIS A N 1
ATOM 641 C CA . HIS A 1 85 ? 2.147 -12.079 2.072 1.00 96.38 85 HIS A CA 1
ATOM 642 C C . HIS A 1 85 ? 1.691 -10.841 2.883 1.00 96.38 85 HIS A C 1
ATOM 644 O O . HIS A 1 85 ? 2.537 -10.179 3.489 1.00 96.38 85 HIS A O 1
ATOM 650 N N . PRO A 1 86 ? 0.379 -10.527 2.956 1.00 96.38 86 PRO A N 1
ATOM 651 C CA . PRO A 1 86 ? -0.140 -9.381 3.716 1.00 96.38 86 PRO A CA 1
ATOM 652 C C . PRO A 1 86 ? 0.067 -9.479 5.233 1.00 96.38 86 PRO A C 1
ATOM 654 O O . PRO A 1 86 ? -0.145 -8.504 5.944 1.00 96.38 86 PRO A O 1
ATOM 657 N N . GLY A 1 87 ? 0.485 -10.635 5.741 1.00 95.88 87 GLY A N 1
ATOM 658 C CA . GLY A 1 87 ? 0.622 -10.925 7.169 1.00 95.88 87 GLY A CA 1
ATOM 659 C C . GLY A 1 87 ? -0.576 -11.709 7.702 1.00 95.88 87 GLY A C 1
ATOM 660 O O . GLY A 1 87 ? -1.697 -11.543 7.223 1.00 95.88 87 GLY A O 1
ATOM 661 N N . GLU A 1 88 ? -0.308 -12.604 8.649 1.00 94.25 88 GLU A N 1
ATOM 662 C CA . GLU A 1 88 ? -1.307 -13.487 9.256 1.00 94.25 88 GLU A CA 1
ATOM 663 C C . GLU A 1 88 ? -2.046 -12.781 10.390 1.00 94.25 88 GLU A C 1
ATOM 665 O O . GLU A 1 88 ? -1.439 -12.032 11.153 1.00 94.25 88 GLU A O 1
ATOM 670 N N . ILE A 1 89 ? -3.351 -13.029 10.489 1.00 96.81 89 ILE A N 1
ATOM 671 C CA . ILE A 1 89 ? -4.206 -12.516 11.557 1.00 96.81 89 ILE A CA 1
ATOM 672 C C . ILE A 1 89 ? -4.656 -13.685 12.434 1.00 96.81 89 ILE A C 1
ATOM 674 O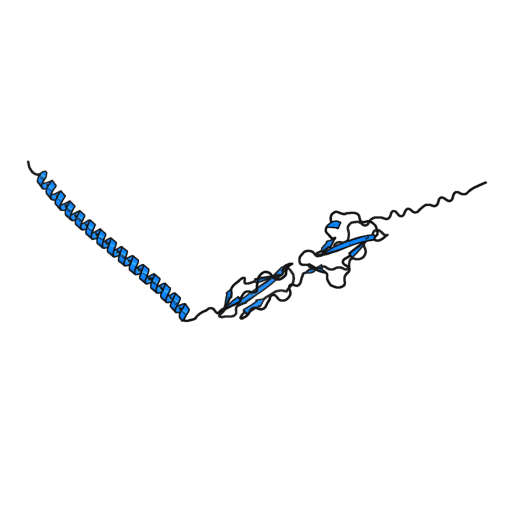 O . ILE A 1 89 ? -5.273 -14.635 11.955 1.00 96.81 89 ILE A O 1
ATOM 678 N N . GLU A 1 90 ? -4.333 -13.636 13.723 1.00 96.38 90 GLU A N 1
ATOM 679 C CA . GLU A 1 90 ? -4.820 -14.630 14.679 1.00 96.38 90 GLU A CA 1
ATOM 680 C C . GLU A 1 90 ? -6.312 -14.418 14.951 1.00 96.38 90 GLU A C 1
ATOM 682 O O . GLU A 1 90 ? -6.775 -13.283 15.041 1.00 96.38 90 GLU A O 1
ATOM 687 N N . ASN A 1 91 ? -7.069 -15.511 15.098 1.00 96.62 91 ASN A N 1
ATOM 688 C CA . ASN A 1 91 ? -8.523 -15.481 15.319 1.00 96.62 91 ASN A CA 1
ATOM 689 C C . ASN A 1 91 ? -9.295 -14.682 14.253 1.00 96.62 91 ASN A C 1
ATOM 691 O O . ASN A 1 91 ? -10.331 -14.075 14.529 1.00 96.62 91 ASN A O 1
ATOM 695 N N . GLY A 1 92 ? -8.796 -14.708 13.021 1.00 97.06 92 GLY A N 1
ATOM 696 C CA . GLY A 1 92 ? -9.414 -14.065 11.876 1.00 97.06 92 GLY A CA 1
ATOM 697 C C . GLY A 1 92 ? -8.936 -14.663 10.561 1.00 97.06 92 GLY A C 1
ATOM 698 O O . GLY A 1 92 ? -8.252 -15.685 10.521 1.00 97.06 92 GLY A O 1
ATOM 699 N N . TYR A 1 93 ? -9.287 -13.997 9.470 1.00 97.62 93 TYR A N 1
ATOM 700 C CA . TYR A 1 93 ? -8.811 -14.299 8.127 1.00 97.62 93 TYR A CA 1
ATOM 701 C C . TYR A 1 93 ? -8.722 -13.016 7.294 1.00 97.62 93 TYR A C 1
ATOM 703 O O . TYR A 1 93 ? -9.207 -11.957 7.696 1.00 97.62 93 TYR A O 1
ATOM 711 N N . TYR A 1 94 ? -8.105 -13.096 6.116 1.00 97.69 94 TYR A N 1
ATOM 712 C CA . TYR A 1 94 ? -8.086 -11.987 5.165 1.00 97.69 94 TYR A CA 1
ATOM 713 C C . TYR A 1 94 ? -8.511 -12.430 3.766 1.00 97.69 94 TYR A C 1
ATOM 715 O O . TYR A 1 94 ? -8.429 -13.603 3.404 1.00 97.69 94 TYR A O 1
ATOM 723 N N . GLN A 1 95 ? -8.952 -11.463 2.970 1.00 97.38 95 GLN A N 1
ATOM 724 C CA . GLN A 1 95 ? -9.268 -11.611 1.556 1.00 97.38 95 GLN A CA 1
ATOM 725 C C . GLN A 1 95 ? -8.446 -10.599 0.756 1.00 97.38 95 GLN A C 1
ATOM 727 O O . GLN A 1 95 ? -8.422 -9.412 1.083 1.00 97.38 95 GLN A O 1
ATOM 732 N N . ALA A 1 96 ? -7.766 -11.058 -0.293 1.00 96.44 96 ALA A N 1
ATOM 733 C CA . ALA A 1 96 ? -6.991 -10.206 -1.189 1.00 96.44 96 ALA A CA 1
ATOM 734 C C . ALA A 1 96 ? -7.128 -10.695 -2.635 1.00 96.44 96 ALA A C 1
ATOM 736 O O . ALA A 1 96 ? -7.094 -11.895 -2.893 1.00 96.44 96 ALA A O 1
ATOM 737 N N . SER A 1 97 ? -7.249 -9.765 -3.586 1.00 93.19 97 SER A N 1
ATOM 738 C CA . SER A 1 97 ? -7.305 -10.081 -5.023 1.00 93.19 97 SER A CA 1
ATOM 739 C C . SER A 1 97 ? -5.936 -10.423 -5.630 1.00 93.19 97 SER A C 1
ATOM 741 O O . SER A 1 97 ? -5.858 -10.809 -6.790 1.00 93.19 97 SER A O 1
ATOM 743 N N . GLY A 1 98 ? -4.857 -10.212 -4.875 1.00 96.62 98 GLY A N 1
ATOM 744 C CA . GLY A 1 98 ? -3.470 -10.366 -5.300 1.00 96.62 98 GLY A CA 1
ATOM 745 C C . GLY A 1 98 ? -2.516 -9.708 -4.302 1.00 96.62 98 GLY A C 1
ATOM 746 O O . GLY A 1 98 ? -2.950 -9.155 -3.288 1.00 96.62 98 GLY A O 1
ATOM 747 N N . THR A 1 99 ? -1.218 -9.759 -4.596 1.00 97.31 99 THR A N 1
ATOM 748 C CA . THR A 1 99 ? -0.156 -9.233 -3.720 1.00 97.31 99 THR A CA 1
ATOM 749 C C . THR A 1 99 ? 0.723 -8.177 -4.386 1.00 97.31 99 THR A C 1
ATOM 751 O O . THR A 1 99 ? 1.765 -7.810 -3.851 1.00 97.31 99 THR A O 1
ATOM 754 N N . THR A 1 100 ? 0.325 -7.683 -5.555 1.00 97.88 100 THR A N 1
ATOM 755 C CA . THR A 1 100 ? 1.074 -6.693 -6.341 1.00 97.88 100 THR A CA 1
ATOM 756 C C . THR A 1 100 ? 0.627 -5.259 -6.072 1.00 97.88 100 THR A C 1
ATOM 758 O O . THR A 1 100 ? -0.421 -5.035 -5.460 1.00 97.88 100 THR A O 1
ATOM 761 N N . LEU A 1 101 ? 1.435 -4.286 -6.511 1.00 98.00 101 LEU A N 1
ATOM 762 C CA . LEU A 1 101 ? 1.192 -2.849 -6.356 1.00 98.00 101 LEU A CA 1
ATOM 763 C C . LEU A 1 101 ? -0.284 -2.483 -6.599 1.00 98.00 101 LEU A C 1
ATOM 765 O O . LEU A 1 101 ? -0.863 -2.807 -7.631 1.00 98.00 101 LEU A O 1
ATOM 769 N N . GLY A 1 102 ? -0.893 -1.797 -5.632 1.00 97.06 102 GLY A N 1
ATOM 770 C CA . GLY A 1 102 ? -2.289 -1.364 -5.665 1.00 97.06 102 GLY A CA 1
ATOM 771 C C . GLY A 1 102 ? -3.303 -2.391 -5.151 1.00 97.06 102 GLY A C 1
ATOM 772 O O . GLY A 1 102 ? -4.436 -2.010 -4.856 1.00 97.06 102 GLY A O 1
ATOM 773 N N . ASN A 1 103 ? -2.940 -3.670 -4.983 1.00 98.25 103 ASN A N 1
ATOM 774 C CA . ASN A 1 103 ? -3.853 -4.649 -4.390 1.00 98.25 103 ASN A CA 1
ATOM 775 C C . ASN A 1 103 ? -4.170 -4.315 -2.927 1.00 98.25 103 ASN A C 1
ATOM 777 O O . ASN A 1 103 ? -3.348 -3.764 -2.192 1.00 98.25 103 ASN A O 1
ATOM 781 N N . LYS A 1 104 ? -5.383 -4.682 -2.506 1.00 97.88 104 LYS A N 1
ATOM 782 C CA . LYS A 1 104 ? -5.908 -4.452 -1.160 1.00 97.88 104 LYS A CA 1
ATOM 783 C C . LYS A 1 104 ? -6.190 -5.790 -0.483 1.00 97.88 104 LYS A C 1
ATOM 785 O O . LYS A 1 104 ? -6.906 -6.616 -1.043 1.00 97.88 104 LYS A O 1
ATOM 790 N N . ALA A 1 105 ? -5.653 -5.966 0.718 1.00 98.38 105 ALA A N 1
ATOM 791 C CA . ALA A 1 105 ? -6.001 -7.051 1.625 1.00 98.38 105 ALA A CA 1
ATOM 792 C C . ALA A 1 105 ? -6.986 -6.518 2.669 1.00 98.38 105 ALA A C 1
ATOM 794 O O . ALA A 1 105 ? -6.713 -5.489 3.287 1.00 98.38 105 ALA A O 1
ATOM 795 N N . ILE A 1 106 ? -8.127 -7.180 2.842 1.00 98.25 106 ILE A N 1
ATOM 796 C CA . ILE A 1 106 ? -9.163 -6.833 3.823 1.00 98.25 106 ILE A CA 1
ATOM 797 C C . ILE A 1 106 ? -9.222 -7.948 4.862 1.00 98.25 106 ILE A C 1
ATOM 799 O O . ILE A 1 106 ? -9.273 -9.120 4.502 1.00 98.25 106 ILE A O 1
ATOM 803 N N . TYR A 1 107 ? -9.193 -7.573 6.133 1.00 98.31 107 TYR A N 1
ATOM 804 C CA . TYR A 1 107 ? -9.155 -8.471 7.278 1.00 98.31 107 TYR A CA 1
ATOM 805 C C . TYR A 1 107 ? -10.528 -8.583 7.928 1.00 98.31 107 TYR A C 1
ATOM 807 O O . TYR A 1 107 ? -11.321 -7.639 7.926 1.00 98.31 107 TYR A O 1
ATOM 815 N N . HIS A 1 108 ? -10.778 -9.754 8.498 1.00 97.44 108 HIS A N 1
ATOM 816 C CA . HIS A 1 108 ? -12.004 -10.116 9.184 1.00 97.44 108 HIS A CA 1
ATOM 817 C C . HIS A 1 108 ? -11.650 -10.895 10.447 1.00 97.44 108 HIS A C 1
ATOM 819 O O . HIS A 1 108 ? -10.783 -11.766 10.408 1.00 97.44 108 HIS A O 1
ATOM 825 N N . CYS A 1 109 ? -12.332 -10.601 11.550 1.00 97.12 109 CYS A N 1
ATOM 826 C CA . CYS A 1 109 ? -12.235 -11.409 12.759 1.00 97.12 109 CYS A CA 1
ATOM 827 C C . CYS A 1 109 ? -13.262 -12.537 12.733 1.00 97.12 109 CYS A C 1
ATOM 829 O O . CYS A 1 109 ? -14.347 -12.392 12.166 1.00 97.12 109 CYS A O 1
ATOM 831 N N . ASN A 1 110 ? -12.902 -13.661 13.346 1.00 96.38 110 ASN A N 1
ATOM 832 C CA . ASN A 1 110 ? -13.820 -14.765 13.572 1.00 96.38 110 ASN A CA 1
ATOM 833 C C . ASN A 1 110 ? -14.900 -14.355 14.584 1.00 96.38 110 ASN A C 1
ATOM 835 O O . ASN A 1 110 ? -14.762 -13.377 15.320 1.00 96.38 110 ASN A O 1
ATOM 839 N N . GLU A 1 111 ? -15.979 -15.129 14.634 1.00 92.56 111 GLU A N 1
ATOM 840 C CA . GLU A 1 111 ? -17.061 -14.913 15.592 1.00 92.56 111 GLU A CA 1
ATOM 841 C C . GLU A 1 111 ? -16.543 -14.895 17.044 1.00 92.56 111 GLU A C 1
ATOM 843 O O . GLU A 1 111 ? -15.693 -15.702 17.421 1.00 92.56 111 GLU A O 1
ATOM 848 N N . GLY A 1 112 ? -17.043 -13.953 17.852 1.00 88.62 112 GLY A N 1
ATOM 849 C CA . GLY A 1 112 ? -16.599 -13.737 19.236 1.00 88.62 112 GLY A CA 1
ATOM 850 C C . GLY A 1 112 ? -15.361 -12.844 19.388 1.00 88.62 112 GLY A C 1
ATOM 851 O O . GLY A 1 112 ? -14.931 -12.585 20.514 1.00 88.62 112 GLY A O 1
ATOM 852 N N . TYR A 1 113 ? -14.803 -12.343 18.283 1.00 93.25 113 TYR A N 1
ATOM 853 C CA . TYR A 1 113 ? -13.675 -11.418 18.288 1.00 93.25 113 TYR A CA 1
ATOM 854 C C . TYR A 1 113 ? -14.029 -10.096 17.610 1.00 93.25 113 TYR A C 1
ATOM 856 O O . TYR A 1 113 ? -14.666 -10.059 16.557 1.00 93.25 113 TYR A O 1
ATOM 864 N N . ARG A 1 114 ? -13.530 -8.999 18.178 1.00 92.88 114 ARG A N 1
ATOM 865 C CA . ARG A 1 114 ? -13.597 -7.661 17.593 1.00 92.88 114 ARG A CA 1
ATOM 866 C C . ARG A 1 114 ? -12.255 -7.268 16.997 1.00 92.88 114 ARG A C 1
ATOM 868 O O . ARG A 1 114 ? -11.194 -7.574 17.541 1.00 92.88 114 ARG A O 1
ATOM 875 N N . GLN A 1 115 ? -12.307 -6.517 15.907 1.00 94.69 115 GLN A N 1
ATOM 876 C CA . GLN A 1 115 ? -11.104 -6.022 15.258 1.00 94.69 115 GLN A CA 1
ATOM 877 C C . GLN A 1 115 ? -10.578 -4.753 15.937 1.00 94.69 115 GLN A C 1
ATOM 879 O O . GLN A 1 115 ? -11.324 -3.798 16.155 1.00 94.69 115 GLN A O 1
ATOM 884 N N . VAL A 1 116 ? -9.273 -4.709 16.184 1.00 95.75 116 VAL A N 1
ATOM 885 C CA . VAL A 1 116 ? -8.544 -3.536 16.667 1.00 95.75 116 VAL A CA 1
ATOM 886 C C . VAL A 1 116 ? -7.509 -3.117 15.627 1.00 95.75 116 VAL A C 1
ATOM 888 O O . VAL A 1 116 ? -6.681 -3.910 15.181 1.00 95.75 116 VAL A O 1
ATOM 891 N N . GLY A 1 117 ? -7.572 -1.847 15.225 1.00 95.94 117 GLY A N 1
ATOM 892 C CA . GLY A 1 117 ? -6.756 -1.291 14.146 1.00 95.94 117 GLY A CA 1
ATOM 893 C C . GLY A 1 117 ? -7.467 -1.276 12.788 1.00 95.94 117 GLY A C 1
ATOM 894 O O . GLY A 1 117 ? -8.681 -1.463 12.684 1.00 95.94 117 GLY A O 1
ATOM 895 N N . GLN A 1 118 ? -6.705 -0.995 11.731 1.00 97.31 118 GLN A N 1
ATOM 896 C CA . GLN A 1 118 ? -7.226 -0.812 10.375 1.00 97.31 118 GLN A CA 1
ATOM 897 C C . GLN A 1 118 ? -7.603 -2.157 9.732 1.00 97.31 118 GLN A C 1
ATOM 899 O O . GLN A 1 118 ? -6.769 -3.048 9.633 1.00 97.31 118 GLN A O 1
ATOM 904 N N . SER A 1 119 ? -8.835 -2.286 9.221 1.00 96.56 119 SER A N 1
ATOM 905 C CA . SER A 1 119 ? -9.356 -3.534 8.616 1.00 96.56 119 SER A CA 1
ATOM 906 C C . SER A 1 119 ? -8.762 -3.886 7.260 1.00 96.56 119 SER A C 1
ATOM 908 O O . SER A 1 119 ? -9.211 -4.825 6.611 1.00 96.56 119 SER A O 1
ATOM 910 N N . TYR A 1 120 ? -7.796 -3.120 6.769 1.00 97.50 120 TYR A N 1
ATOM 911 C CA . TYR A 1 120 ? -7.227 -3.359 5.459 1.00 97.50 120 TYR A CA 1
ATOM 912 C C . TYR A 1 120 ? -5.802 -2.845 5.351 1.00 97.50 120 TYR A C 1
ATOM 914 O O . TYR A 1 120 ? -5.402 -1.900 6.030 1.00 97.50 120 TYR A O 1
ATOM 922 N N .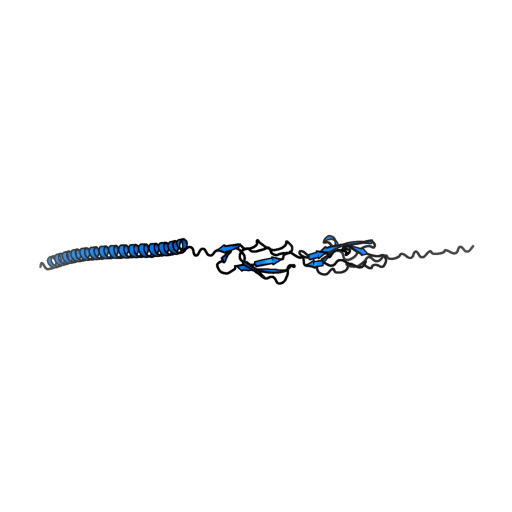 ARG A 1 121 ? -5.066 -3.429 4.410 1.00 98.19 121 ARG A N 1
ATOM 923 C CA . ARG A 1 121 ? -3.739 -2.986 3.987 1.00 98.19 121 ARG A CA 1
ATOM 924 C C . ARG A 1 121 ? -3.708 -2.876 2.466 1.00 98.19 121 ARG A C 1
ATOM 926 O O . ARG A 1 121 ? -4.413 -3.609 1.774 1.00 98.19 121 ARG A O 1
ATOM 933 N N . ILE A 1 122 ? -2.916 -1.947 1.943 1.00 98.00 122 ILE A N 1
ATOM 934 C CA . ILE A 1 122 ? -2.736 -1.728 0.502 1.00 98.00 122 ILE A CA 1
ATOM 935 C C . ILE A 1 122 ? -1.271 -1.988 0.150 1.00 98.00 122 ILE A C 1
ATOM 937 O O . ILE A 1 122 ? -0.377 -1.577 0.889 1.00 98.00 122 ILE A O 1
ATOM 941 N N . CYS A 1 123 ? -1.011 -2.679 -0.956 1.00 98.19 123 CYS A N 1
ATOM 942 C CA . CYS A 1 123 ? 0.338 -2.865 -1.471 1.00 98.19 123 CYS A CA 1
ATOM 943 C C . CYS A 1 123 ? 0.799 -1.582 -2.174 1.00 98.19 123 CYS A C 1
ATOM 945 O O . CYS A 1 123 ? 0.182 -1.124 -3.133 1.00 98.19 123 CYS A O 1
ATOM 947 N N . THR A 1 124 ? 1.880 -0.985 -1.684 1.00 97.50 124 THR A N 1
ATOM 948 C CA . THR A 1 124 ? 2.461 0.262 -2.201 1.00 97.50 124 THR A CA 1
ATOM 949 C C . THR A 1 124 ? 3.880 0.028 -2.705 1.00 97.50 124 THR A C 1
ATOM 951 O O . THR A 1 124 ? 4.426 -1.069 -2.572 1.00 97.50 124 THR A O 1
ATOM 954 N N . ALA A 1 125 ? 4.519 1.080 -3.222 1.00 96.25 125 ALA A N 1
ATOM 955 C CA . ALA A 1 125 ? 5.927 1.028 -3.601 1.00 96.25 125 ALA A CA 1
ATOM 956 C C . ALA A 1 125 ? 6.848 0.579 -2.451 1.00 96.25 125 ALA A C 1
ATOM 958 O O . ALA A 1 125 ? 7.859 -0.077 -2.693 1.00 96.25 125 ALA A O 1
ATOM 959 N N . SER A 1 126 ? 6.467 0.864 -1.202 1.00 95.44 126 SER A N 1
ATOM 960 C CA . SER A 1 126 ? 7.220 0.497 0.003 1.00 95.44 126 SER A CA 1
ATOM 961 C C . SER A 1 126 ? 6.800 -0.846 0.616 1.00 95.44 126 SER A C 1
ATOM 963 O O . SER A 1 126 ? 7.369 -1.252 1.624 1.00 95.44 126 SER A O 1
ATOM 965 N N . GLY A 1 127 ? 5.824 -1.554 0.038 1.00 95.81 127 GLY A N 1
ATOM 966 C CA . GLY A 1 127 ? 5.229 -2.755 0.634 1.00 95.81 127 GLY A CA 1
ATOM 967 C C . GLY A 1 127 ? 3.803 -2.535 1.149 1.00 95.81 127 GLY A C 1
ATOM 968 O O . GLY A 1 127 ? 3.146 -1.547 0.810 1.00 95.81 127 GLY A O 1
ATOM 969 N N . TRP A 1 128 ? 3.311 -3.470 1.961 1.00 97.69 128 TRP A N 1
ATOM 970 C CA . TRP A 1 128 ? 1.987 -3.381 2.582 1.00 97.69 128 TRP A CA 1
ATOM 971 C C . TRP A 1 128 ? 1.911 -2.240 3.607 1.00 97.69 128 TRP A C 1
ATOM 973 O O . TRP A 1 128 ? 2.710 -2.184 4.542 1.00 97.69 128 TRP A O 1
ATOM 983 N N . THR A 1 129 ? 0.919 -1.357 3.477 1.00 97.81 129 THR A N 1
ATOM 984 C CA . THR A 1 129 ? 0.693 -0.245 4.418 1.00 97.81 129 THR A CA 1
ATOM 985 C C . THR A 1 129 ? 0.365 -0.727 5.827 1.00 97.81 129 THR A C 1
ATOM 987 O O . THR A 1 129 ? -0.347 -1.717 5.980 1.00 97.81 129 THR A O 1
ATOM 990 N N . GLY A 1 130 ? 0.767 0.031 6.848 1.00 96.56 130 GLY A N 1
ATOM 991 C CA . GLY A 1 130 ? 0.327 -0.189 8.229 1.00 96.56 130 GLY A CA 1
ATOM 992 C C . GLY A 1 130 ? 0.752 -1.541 8.810 1.00 96.56 130 GLY A C 1
ATOM 993 O O . GLY A 1 130 ? 1.631 -2.216 8.274 1.00 96.56 130 GLY A O 1
ATOM 994 N N . GLN A 1 131 ? 0.122 -1.922 9.919 1.00 96.88 131 GLN A N 1
ATOM 995 C CA . GLN A 1 131 ? 0.325 -3.205 10.595 1.00 96.88 131 GLN A CA 1
ATOM 996 C C . GLN A 1 131 ? -0.875 -4.128 10.360 1.00 96.88 131 GLN A C 1
ATOM 998 O O . GLN A 1 131 ? -1.943 -3.673 9.950 1.00 96.88 131 GLN A O 1
ATOM 1003 N N . VAL A 1 132 ? -0.689 -5.426 10.597 1.00 97.75 132 VAL A N 1
ATOM 1004 C CA . VAL A 1 132 ? -1.809 -6.376 10.611 1.00 97.75 132 VAL A CA 1
ATOM 1005 C C . VAL A 1 132 ? -2.712 -6.031 11.803 1.00 97.75 132 VAL A C 1
ATOM 1007 O O . VAL A 1 132 ? -2.176 -5.816 12.892 1.00 97.75 132 VAL A O 1
ATOM 1010 N N . PRO A 1 133 ? -4.041 -5.920 11.624 1.00 97.50 133 PRO A N 1
ATOM 1011 C CA . PRO A 1 133 ? -4.941 -5.677 12.746 1.00 97.50 133 PRO A CA 1
ATOM 1012 C C . PRO A 1 133 ? -4.993 -6.883 13.688 1.00 97.50 133 PRO A C 1
ATOM 1014 O O . PRO A 1 133 ? -4.729 -8.015 13.285 1.00 97.50 133 PRO A O 1
ATOM 1017 N N . THR A 1 134 ? -5.395 -6.638 14.931 1.00 97.19 134 THR A N 1
ATOM 1018 C CA . THR A 1 134 ? -5.551 -7.684 15.948 1.00 97.19 134 THR A CA 1
ATOM 1019 C C . THR A 1 134 ? -7.024 -8.021 16.126 1.00 97.19 134 THR A C 1
ATOM 1021 O O . THR A 1 134 ? -7.870 -7.126 16.122 1.00 97.19 134 THR A O 1
ATOM 1024 N N . CYS A 1 135 ? -7.333 -9.299 16.319 1.00 96.50 135 CYS A N 1
ATOM 1025 C CA . CYS A 1 135 ? -8.648 -9.742 16.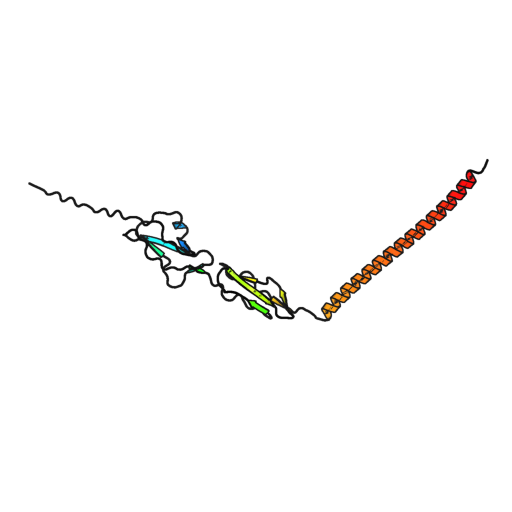762 1.00 96.50 135 CYS A CA 1
ATOM 1026 C C . CYS A 1 135 ? -8.600 -10.014 18.265 1.00 96.50 135 CYS A C 1
ATOM 1028 O O . CYS A 1 135 ? -7.963 -10.963 18.721 1.00 96.50 135 CYS A O 1
ATOM 1030 N N . GLU A 1 136 ? -9.260 -9.160 19.039 1.00 93.44 136 GLU A N 1
ATOM 1031 C CA . GLU A 1 136 ? -9.381 -9.301 20.489 1.00 93.44 136 GLU A CA 1
ATOM 1032 C C . GLU A 1 136 ? -10.709 -9.968 20.823 1.00 93.44 136 GLU A C 1
ATOM 1034 O O . GLU A 1 136 ? -11.714 -9.692 20.171 1.00 93.44 136 GLU A O 1
ATOM 1039 N N . THR A 1 137 ? -10.739 -10.828 21.840 1.00 88.19 137 THR A N 1
ATOM 1040 C CA . THR A 1 137 ? -12.000 -11.404 22.316 1.00 88.19 137 THR A CA 1
ATOM 1041 C C . THR A 1 137 ? -12.944 -10.281 22.725 1.00 88.19 137 THR A C 1
ATOM 1043 O O . THR A 1 137 ? -12.550 -9.383 23.478 1.00 88.19 137 THR A O 1
ATOM 1046 N N . GLU A 1 138 ? -14.193 -10.330 22.272 1.00 71.62 138 GLU A N 1
ATOM 1047 C CA . GLU A 1 138 ? -15.232 -9.527 22.902 1.00 71.62 138 GLU A CA 1
ATOM 1048 C C . GLU A 1 138 ? -15.396 -10.042 24.330 1.00 71.62 138 GLU A C 1
ATOM 1050 O O . GLU A 1 138 ? -15.763 -11.192 24.564 1.00 71.62 138 GLU A O 1
ATOM 1055 N N . ASP A 1 139 ? -15.007 -9.220 25.299 1.00 64.69 139 ASP A N 1
ATOM 1056 C CA . ASP A 1 139 ? -14.919 -9.625 26.694 1.00 64.69 139 ASP A CA 1
ATOM 1057 C C . ASP A 1 139 ? -16.330 -9.656 27.313 1.00 64.69 139 ASP A C 1
ATOM 1059 O O . ASP A 1 139 ? -16.689 -8.814 28.138 1.00 64.69 139 ASP A O 1
ATOM 1063 N N . PHE A 1 140 ? -17.140 -10.646 26.910 1.00 62.62 140 PHE A N 1
ATOM 1064 C CA . PHE A 1 140 ? -18.465 -10.985 27.456 1.00 62.62 140 PHE A CA 1
ATOM 1065 C C . PHE A 1 140 ? -18.394 -11.554 28.879 1.00 62.62 140 PHE A C 1
ATOM 1067 O O . PHE A 1 140 ? -19.328 -12.210 29.347 1.00 62.62 140 PHE A O 1
ATOM 1074 N N . SER A 1 141 ? -17.282 -11.338 29.586 1.00 64.44 141 SER A N 1
ATOM 1075 C CA . SER A 1 141 ? -17.161 -11.726 30.980 1.00 64.44 141 SER A CA 1
ATOM 1076 C C . SER A 1 141 ? -18.356 -11.164 31.754 1.00 64.44 141 SER A C 1
ATOM 1078 O O . SER A 1 141 ? -18.606 -9.952 31.694 1.00 64.44 141 SER A O 1
ATOM 1080 N N . PRO A 1 142 ? -19.073 -11.999 32.534 1.00 69.12 142 PRO A N 1
ATOM 1081 C CA . PRO A 1 142 ? -20.126 -11.528 33.423 1.00 69.12 142 PRO A CA 1
ATOM 1082 C C . PRO A 1 142 ? -19.660 -10.362 34.297 1.00 69.12 142 PRO A C 1
ATOM 1084 O O . PRO A 1 142 ? -20.461 -9.506 34.640 1.00 69.12 142 PRO A O 1
ATOM 1087 N N . VAL A 1 143 ? -18.358 -10.285 34.604 1.00 71.19 143 VAL A N 1
ATOM 1088 C CA . VAL A 1 143 ? -17.739 -9.187 35.355 1.00 71.19 143 VAL A CA 1
ATOM 1089 C C . VAL A 1 143 ? -17.824 -7.851 34.610 1.00 71.19 143 VAL A C 1
ATOM 1091 O O . VAL A 1 143 ? -18.093 -6.833 35.243 1.00 71.19 143 VAL A O 1
ATOM 1094 N N . ASN A 1 144 ? -17.616 -7.818 33.292 1.00 71.69 144 ASN A N 1
ATOM 1095 C CA . ASN A 1 144 ? -17.718 -6.581 32.511 1.00 71.69 144 ASN A CA 1
ATOM 1096 C C . ASN A 1 144 ? -19.179 -6.171 32.299 1.00 71.69 144 ASN A C 1
ATOM 1098 O O . ASN A 1 144 ? -19.503 -5.002 32.488 1.00 71.69 144 ASN A O 1
ATOM 1102 N N . LEU A 1 145 ? -20.073 -7.136 32.058 1.00 75.31 145 LEU A N 1
ATOM 1103 C CA . LEU A 1 145 ? -21.521 -6.894 32.035 1.00 75.31 145 LEU A CA 1
ATOM 1104 C C . LEU A 1 145 ? -22.026 -6.360 33.387 1.00 75.31 145 LEU A C 1
ATOM 1106 O O . LEU A 1 145 ? -22.779 -5.391 33.441 1.00 75.31 145 LEU A O 1
ATOM 1110 N N . LEU A 1 146 ? -21.562 -6.937 34.501 1.00 79.62 146 LEU A N 1
ATOM 1111 C CA . LEU A 1 146 ? -21.852 -6.452 35.852 1.00 79.62 146 LEU A CA 1
ATOM 1112 C C . LEU A 1 146 ? -21.335 -5.027 36.061 1.00 79.62 146 LEU A C 1
ATOM 1114 O O . LEU A 1 146 ? -22.055 -4.216 36.633 1.00 79.62 146 LEU A O 1
ATOM 1118 N N . LYS A 1 147 ? -20.129 -4.689 35.586 1.00 83.88 147 LYS A N 1
ATOM 1119 C CA . LYS A 1 147 ? -19.601 -3.316 35.667 1.00 83.88 147 LYS A CA 1
ATOM 1120 C C . LYS A 1 147 ? -20.478 -2.320 34.908 1.00 83.88 147 LYS A C 1
ATOM 1122 O O . LYS A 1 147 ? -20.755 -1.252 35.450 1.00 83.88 147 LYS A O 1
ATOM 1127 N N . GLU A 1 148 ? -20.935 -2.660 33.704 1.00 83.94 148 GLU A N 1
ATOM 1128 C CA . GLU A 1 148 ? -21.846 -1.808 32.927 1.00 83.94 148 GLU A CA 1
ATOM 1129 C C . GLU A 1 148 ? -23.193 -1.626 33.635 1.00 83.94 148 GLU A C 1
ATOM 1131 O O . GLU A 1 148 ? -23.664 -0.499 33.790 1.00 83.94 148 GLU A O 1
ATOM 1136 N N . ILE A 1 149 ? -23.778 -2.709 34.155 1.00 87.69 149 ILE A N 1
ATOM 1137 C CA . ILE A 1 149 ? -25.035 -2.660 34.916 1.00 87.69 149 ILE A CA 1
ATOM 1138 C C . ILE A 1 149 ? -24.876 -1.822 36.193 1.00 87.69 149 ILE A C 1
ATOM 1140 O O . ILE A 1 149 ? -25.734 -0.992 36.492 1.00 87.69 149 ILE A O 1
ATOM 1144 N N . ILE A 1 150 ? -23.776 -1.988 36.937 1.00 93.81 150 ILE A N 1
ATOM 1145 C CA . ILE A 1 150 ? -23.480 -1.198 38.143 1.00 93.81 150 ILE A CA 1
ATOM 1146 C C . ILE A 1 150 ? -23.326 0.286 37.788 1.00 93.81 150 ILE A C 1
ATOM 1148 O O . ILE A 1 150 ? -23.863 1.141 38.494 1.00 93.81 150 ILE A O 1
ATOM 1152 N N . ALA A 1 151 ? -22.634 0.608 36.692 1.00 91.38 151 ALA A N 1
ATOM 1153 C CA . ALA A 1 151 ? -22.467 1.985 36.234 1.00 91.38 151 ALA A CA 1
ATOM 1154 C C . ALA A 1 151 ? -23.812 2.632 35.865 1.00 91.38 151 ALA A C 1
ATOM 1156 O O . ALA A 1 151 ? -24.085 3.762 36.279 1.00 91.38 151 ALA A O 1
ATOM 1157 N N . LEU A 1 152 ? -24.680 1.904 35.155 1.00 91.94 152 LEU A N 1
ATOM 1158 C CA . LEU A 1 152 ? -26.045 2.342 34.854 1.00 91.94 152 LEU A CA 1
ATOM 1159 C C . LEU A 1 152 ? -26.870 2.533 36.134 1.00 91.94 152 LEU A C 1
ATOM 1161 O O . LEU A 1 152 ? -27.544 3.552 36.280 1.00 91.94 152 LEU A O 1
ATOM 1165 N N . GLY A 1 153 ? -26.768 1.613 37.096 1.00 92.00 153 GLY A N 1
ATOM 1166 C CA . GLY A 1 153 ? -27.427 1.730 38.399 1.00 92.00 153 GLY A CA 1
ATOM 1167 C C . GLY A 1 153 ? -27.004 2.989 39.162 1.00 92.00 153 GLY A C 1
ATOM 1168 O O . GLY A 1 153 ? -27.853 3.735 39.646 1.00 92.00 153 GLY A O 1
ATOM 1169 N N . HIS A 1 154 ? -25.706 3.295 39.199 1.00 95.81 154 HIS A N 1
ATOM 1170 C CA . HIS A 1 154 ? -25.191 4.511 39.836 1.00 95.81 154 HIS A CA 1
ATOM 1171 C C . HIS A 1 154 ? -25.698 5.787 39.132 1.00 95.81 154 HIS A C 1
ATOM 1173 O O . HIS A 1 154 ? -26.061 6.764 39.791 1.00 95.81 154 HIS A O 1
ATOM 1179 N N . GLN A 1 155 ? -25.806 5.787 37.799 1.00 94.31 155 GLN A N 1
ATOM 1180 C CA . GLN A 1 155 ? -26.412 6.904 37.062 1.00 94.31 155 GLN A CA 1
ATOM 1181 C C . GLN A 1 155 ? -27.895 7.111 37.394 1.00 94.31 155 GLN A C 1
ATOM 1183 O O . GLN A 1 155 ? -28.353 8.251 37.463 1.00 94.31 155 GLN A O 1
ATOM 1188 N N . VAL A 1 156 ? -28.659 6.037 37.594 1.00 93.75 156 VAL A N 1
ATOM 1189 C CA . VAL A 1 156 ? -30.070 6.140 37.996 1.00 93.75 156 VAL A CA 1
ATOM 1190 C C . VAL A 1 156 ? -30.181 6.709 39.409 1.00 93.75 156 VAL A C 1
ATOM 1192 O O . VAL A 1 156 ? -30.902 7.684 39.607 1.00 93.75 156 VAL A O 1
ATOM 1195 N N . LEU A 1 157 ? -29.405 6.179 40.358 1.00 93.62 157 LEU A N 1
ATOM 1196 C CA . LEU A 1 157 ? -29.410 6.638 41.752 1.00 93.62 157 LEU A CA 1
ATOM 1197 C C . LEU A 1 157 ? -29.027 8.115 41.869 1.00 93.62 157 LEU A C 1
ATOM 1199 O O . LEU A 1 157 ? -29.723 8.894 42.512 1.00 93.62 157 LEU A O 1
ATOM 1203 N N . THR A 1 158 ? -27.961 8.530 41.185 1.00 93.38 158 THR A N 1
ATOM 1204 C CA . THR A 1 158 ? -27.538 9.940 41.175 1.00 93.38 158 THR A CA 1
ATOM 1205 C C . THR A 1 158 ? -28.614 10.858 40.592 1.00 93.38 158 THR A C 1
ATOM 1207 O O . THR A 1 158 ? -28.859 11.932 41.140 1.00 93.38 158 THR A O 1
ATOM 1210 N N . LYS A 1 159 ? -29.321 10.434 39.534 1.00 94.62 159 LYS A N 1
ATOM 1211 C CA . LYS A 1 159 ? -30.465 11.182 38.988 1.00 94.62 159 LYS A CA 1
ATOM 1212 C C . LYS A 1 159 ? -31.634 11.263 39.970 1.00 94.62 159 LYS A C 1
ATOM 1214 O O . LYS A 1 159 ? -32.232 12.332 40.098 1.00 94.62 159 LYS A O 1
ATOM 1219 N N . GLU A 1 160 ? -31.967 10.172 40.657 1.00 95.69 160 GLU A N 1
ATOM 1220 C CA . GLU A 1 160 ? -33.013 10.163 41.685 1.00 95.69 160 GLU A CA 1
ATOM 1221 C C . GLU A 1 160 ? -32.667 11.098 42.844 1.00 95.69 160 GLU A C 1
ATOM 1223 O O . GLU A 1 160 ? -33.493 11.927 43.226 1.00 95.69 160 GLU A O 1
ATOM 1228 N N . GLU A 1 161 ? -31.431 11.056 43.342 1.00 96.12 161 GLU A N 1
ATOM 1229 C CA . GLU A 1 161 ? -30.951 11.978 44.372 1.00 96.12 161 GLU A CA 1
ATOM 1230 C C . GLU A 1 161 ? -31.036 13.439 43.923 1.00 96.12 161 GLU A C 1
ATOM 1232 O O . GLU A 1 161 ? -31.485 14.296 44.689 1.00 96.12 161 GLU A O 1
ATOM 1237 N N . SER A 1 162 ? -30.637 13.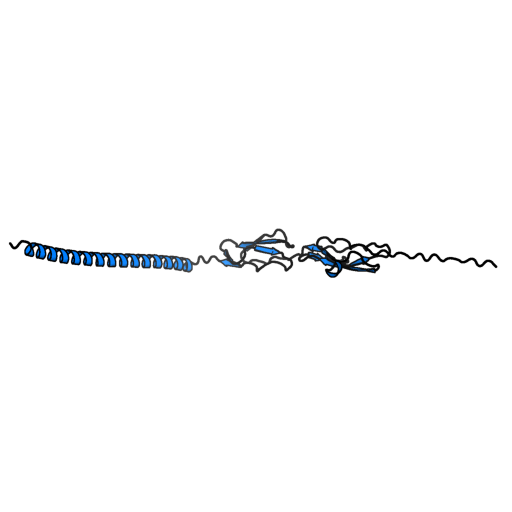745 42.683 1.00 96.25 162 SER A N 1
ATOM 1238 C CA . SER A 1 162 ? -30.779 15.089 42.115 1.00 96.25 162 SER A CA 1
ATOM 1239 C C . SER A 1 162 ? -32.243 15.531 42.056 1.00 96.25 162 SER A C 1
ATOM 1241 O O . SER A 1 162 ? -32.550 16.662 42.436 1.00 96.25 162 SER A O 1
ATOM 1243 N N . MET A 1 163 ? -33.161 14.650 41.644 1.00 96.69 163 MET A N 1
ATOM 1244 C CA . MET A 1 163 ? -34.598 14.949 41.632 1.00 96.69 163 MET A CA 1
ATOM 1245 C C . MET A 1 163 ? -35.158 15.175 43.038 1.00 96.69 163 MET A C 1
ATOM 1247 O O . MET A 1 163 ? -35.951 16.095 43.238 1.00 96.69 163 MET A O 1
ATOM 1251 N N . ILE A 1 164 ? -34.755 14.366 44.020 1.00 96.88 164 ILE A N 1
ATOM 1252 C CA . ILE A 1 164 ? -35.188 14.516 45.415 1.00 96.88 164 ILE A CA 1
ATOM 1253 C C . ILE A 1 164 ? -34.691 15.847 45.984 1.00 96.88 164 ILE A C 1
ATOM 1255 O O . ILE A 1 164 ? -35.478 16.580 46.583 1.00 96.88 164 ILE A O 1
ATOM 1259 N N . LYS A 1 165 ? -33.421 16.203 45.749 1.00 97.19 165 LYS A N 1
ATOM 1260 C CA . LYS A 1 165 ? -32.856 17.497 46.169 1.00 97.19 165 LYS A CA 1
ATOM 1261 C C . LYS A 1 165 ? -33.622 18.668 45.555 1.00 97.19 165 LYS A C 1
ATOM 1263 O O . LYS A 1 165 ? -33.992 19.585 46.283 1.00 97.19 165 LYS A O 1
ATOM 1268 N N . ALA A 1 166 ? -33.932 18.605 44.260 1.00 96.50 166 ALA A N 1
ATOM 1269 C CA . ALA A 1 166 ? -34.719 19.637 43.587 1.00 96.50 166 ALA A CA 1
ATOM 1270 C C . ALA A 1 166 ? -36.138 19.763 44.171 1.00 96.50 166 ALA A C 1
ATOM 1272 O O . ALA A 1 166 ? -36.606 20.870 44.425 1.00 96.50 166 ALA A O 1
ATOM 1273 N N . LYS A 1 167 ? -36.812 18.637 44.452 1.00 97.38 167 LYS A N 1
ATOM 1274 C CA . LYS A 1 167 ? -38.130 18.640 45.111 1.00 97.38 167 LYS A CA 1
ATOM 1275 C C . LYS A 1 167 ? -38.076 19.242 46.514 1.00 97.38 167 LYS A C 1
ATOM 1277 O O . LYS A 1 167 ? -38.972 19.993 46.880 1.00 97.38 167 LYS A O 1
ATOM 1282 N N . TYR A 1 168 ? -37.043 18.927 47.293 1.00 96.62 168 TYR A N 1
ATOM 1283 C CA . TYR A 1 168 ? -36.876 19.487 48.633 1.00 96.62 168 TYR A CA 1
ATOM 1284 C C . TYR A 1 168 ? -36.655 21.004 48.591 1.00 96.62 168 TYR A C 1
ATOM 1286 O O . TYR A 1 168 ? -37.294 21.731 49.346 1.00 96.62 168 TYR A O 1
ATOM 1294 N N . GLN A 1 169 ? -35.816 21.484 47.668 1.00 97.56 169 GLN A N 1
ATOM 1295 C CA . GLN A 1 169 ? -35.602 22.917 47.441 1.00 97.56 169 GLN A CA 1
ATOM 1296 C C . GLN A 1 169 ? -36.892 23.628 47.021 1.00 97.56 169 GLN A C 1
ATOM 1298 O O . GLN A 1 169 ? -37.189 24.707 47.528 1.00 97.56 169 GLN A O 1
ATOM 1303 N N . LEU A 1 170 ? -37.691 23.007 46.146 1.00 97.19 170 LEU A N 1
ATOM 1304 C CA . LEU A 1 170 ? -38.997 23.540 45.763 1.00 97.19 170 LEU A CA 1
ATOM 1305 C C . LEU A 1 170 ? -39.924 23.651 46.980 1.00 97.19 170 LEU A C 1
ATOM 1307 O O . LEU A 1 170 ? -40.473 24.719 47.228 1.00 97.19 170 LEU A O 1
ATOM 1311 N N . LEU A 1 171 ? -40.029 22.593 47.786 1.00 97.25 171 LEU A N 1
ATOM 1312 C CA . LEU A 1 171 ? -40.843 22.589 49.004 1.00 97.25 171 LEU A CA 1
ATOM 1313 C C . LEU A 1 171 ? -40.395 23.669 50.004 1.00 97.25 171 LEU A C 1
ATOM 1315 O O . LEU A 1 171 ? -41.213 24.279 50.692 1.00 97.25 171 LEU A O 1
ATOM 1319 N N . GLU A 1 172 ? -39.090 23.907 50.110 1.00 97.62 172 GLU A N 1
ATOM 1320 C CA . GLU A 1 172 ? -38.543 24.968 50.952 1.00 97.62 172 GLU A CA 1
ATOM 1321 C C . GLU A 1 172 ? -38.916 26.359 50.427 1.00 97.62 172 GLU A C 1
ATOM 1323 O O . GLU A 1 172 ? -39.393 27.184 51.208 1.00 97.62 172 GLU A O 1
ATOM 1328 N N . SER A 1 173 ? -38.832 26.572 49.110 1.00 96.75 173 SER A N 1
ATOM 1329 C CA . SER A 1 173 ? -39.280 27.816 48.476 1.00 96.75 173 SER A CA 1
ATOM 1330 C C . SER A 1 173 ? -40.786 28.060 48.643 1.00 96.75 173 SER A C 1
ATOM 1332 O O . SER A 1 173 ? -41.197 29.177 48.947 1.00 96.75 173 SER A O 1
ATOM 1334 N N . GLU A 1 174 ? -41.621 27.020 48.542 1.00 97.12 174 GLU A N 1
ATOM 1335 C CA . GLU A 1 174 ? -43.071 27.118 48.754 1.00 97.12 174 GLU A CA 1
ATOM 1336 C C . GLU A 1 174 ? -43.408 27.528 50.193 1.00 97.12 174 GLU A C 1
ATOM 1338 O O . GLU A 1 174 ? -44.266 28.387 50.411 1.00 97.12 174 GLU A O 1
ATOM 1343 N N . ARG A 1 175 ? -42.703 26.963 51.185 1.00 96.69 175 ARG A N 1
ATOM 1344 C CA . ARG A 1 175 ? -42.855 27.363 52.593 1.00 96.69 175 ARG A CA 1
ATOM 1345 C C . ARG A 1 175 ? -42.463 28.817 52.823 1.00 96.69 175 ARG A C 1
ATOM 1347 O O . ARG A 1 175 ? -43.123 29.504 53.600 1.00 96.69 175 ARG A O 1
ATOM 1354 N N . GLU A 1 176 ? -41.398 29.287 52.185 1.00 97.19 176 GLU A N 1
ATOM 1355 C CA . GLU A 1 176 ? -40.958 30.676 52.310 1.00 97.19 176 GLU A CA 1
ATOM 1356 C C . GLU A 1 176 ? -41.950 31.647 51.660 1.00 97.19 176 GLU A C 1
ATOM 1358 O O . GLU A 1 176 ? -42.320 32.646 52.277 1.00 97.19 176 GLU A O 1
ATOM 1363 N N . ILE A 1 177 ? -42.479 31.308 50.479 1.00 96.88 177 ILE A N 1
ATOM 1364 C CA . ILE A 1 177 ? -43.550 32.070 49.822 1.00 96.88 177 ILE A CA 1
ATOM 1365 C C . ILE A 1 177 ? -44.785 32.163 50.724 1.00 96.88 177 ILE A C 1
ATOM 1367 O O . ILE A 1 177 ? -45.359 33.245 50.856 1.00 96.88 177 ILE A O 1
ATOM 1371 N N . LEU A 1 178 ? -45.193 31.061 51.363 1.00 96.19 178 LEU A N 1
ATOM 1372 C CA . LEU A 1 178 ? -46.349 31.056 52.261 1.00 96.19 178 LEU A CA 1
ATOM 1373 C C . LEU A 1 178 ? -46.140 32.000 53.454 1.00 96.19 178 LEU A C 1
ATOM 1375 O O . LEU A 1 178 ? -46.999 32.840 53.710 1.00 96.19 178 LEU A O 1
ATOM 1379 N N . ARG A 1 179 ? -44.971 31.936 54.105 1.00 96.25 179 ARG A N 1
ATOM 1380 C CA . ARG A 1 179 ? -44.606 32.847 55.206 1.00 96.25 179 ARG A CA 1
ATOM 1381 C C . ARG A 1 179 ? -44.627 34.312 54.776 1.00 96.25 179 ARG A C 1
ATOM 1383 O O . ARG A 1 179 ? -45.133 35.168 55.492 1.00 96.25 179 ARG A O 1
ATOM 1390 N N . LEU A 1 180 ? -44.082 34.623 53.598 1.00 96.25 180 LEU A N 1
ATOM 1391 C CA . LEU A 1 180 ? -44.105 35.985 53.057 1.00 96.25 180 LEU A CA 1
ATOM 1392 C C . LEU A 1 180 ? -45.534 36.462 52.778 1.00 96.25 180 LEU A C 1
ATOM 1394 O O . LEU A 1 180 ? -45.847 37.626 53.021 1.00 96.25 180 LEU A O 1
ATOM 1398 N N . LYS A 1 181 ? -46.402 35.571 52.289 1.00 96.44 181 LYS A N 1
ATOM 1399 C CA . LYS A 1 181 ? -47.813 35.867 52.027 1.00 96.44 181 LYS A CA 1
ATOM 1400 C C . LYS A 1 181 ? -48.584 36.158 53.316 1.00 96.44 181 LYS A C 1
ATOM 1402 O O . LYS A 1 181 ? -49.348 37.118 53.335 1.00 96.44 181 LYS A O 1
ATOM 1407 N N . GLU A 1 182 ? -48.363 35.376 54.370 1.00 95.44 182 GLU A N 1
ATOM 1408 C CA . GLU A 1 182 ? -48.933 35.614 55.706 1.00 95.44 182 GLU A CA 1
ATOM 1409 C C . GLU A 1 182 ? -48.498 36.984 56.249 1.00 95.44 182 GLU A C 1
ATOM 1411 O O . GLU A 1 182 ? -49.347 37.815 56.562 1.00 95.44 182 GLU A O 1
ATOM 1416 N N . ASN A 1 183 ? -47.197 37.291 56.210 1.00 94.69 183 ASN A N 1
ATOM 1417 C CA . ASN A 1 183 ? -46.670 38.592 56.643 1.00 94.69 183 ASN A CA 1
ATOM 1418 C C . ASN A 1 183 ? -47.248 39.786 55.853 1.00 94.69 183 ASN A C 1
ATOM 1420 O O . ASN A 1 183 ? -47.367 40.891 56.382 1.00 94.69 183 ASN A O 1
ATOM 1424 N N . LEU A 1 184 ? -47.546 39.612 54.560 1.00 94.50 184 LEU A N 1
ATOM 1425 C CA . LEU A 1 184 ? -48.162 40.656 53.732 1.00 94.50 184 LEU A CA 1
ATOM 1426 C C . LEU A 1 184 ? -49.637 40.876 54.077 1.00 94.50 184 LEU A C 1
ATOM 1428 O O . LEU A 1 184 ? -50.085 42.021 54.063 1.00 94.50 184 LEU A O 1
ATOM 1432 N N . LEU A 1 185 ? -50.374 39.804 54.379 1.00 91.88 185 LEU A N 1
ATOM 1433 C CA . LEU A 1 185 ? -51.768 39.887 54.818 1.00 91.88 185 LEU A CA 1
ATOM 1434 C C . LEU A 1 185 ? -51.873 40.654 56.138 1.00 91.88 185 LEU A C 1
ATOM 1436 O O . LEU A 1 185 ? -52.639 41.610 56.208 1.00 91.88 185 LEU A O 1
ATOM 1440 N N . GLU A 1 186 ? -51.025 40.329 57.118 1.00 90.88 186 GLU A N 1
ATOM 1441 C CA . GLU A 1 186 ? -50.978 41.048 58.401 1.00 90.88 186 GLU A CA 1
ATOM 1442 C C . GLU A 1 186 ? -50.711 42.553 58.215 1.00 90.88 186 GLU A C 1
ATOM 1444 O O . GLU A 1 186 ? -51.360 43.394 58.837 1.00 90.88 186 GLU A O 1
ATOM 1449 N N . LYS A 1 187 ? -49.792 42.923 57.312 1.00 89.81 187 LYS A N 1
ATOM 1450 C CA . LYS A 1 187 ? -49.513 44.337 56.996 1.00 89.81 187 LYS A CA 1
ATOM 1451 C C . LYS A 1 187 ? -50.676 45.041 56.297 1.00 89.81 187 LYS A C 1
ATOM 1453 O O . LYS A 1 187 ? -50.882 46.232 56.512 1.00 89.81 187 LYS A O 1
ATOM 1458 N N . ALA A 1 188 ? -51.405 44.342 55.430 1.00 86.12 188 ALA A N 1
ATOM 1459 C CA . ALA A 1 188 ? -52.553 44.914 54.736 1.00 86.12 188 ALA A CA 1
ATOM 1460 C C . ALA A 1 188 ? -53.714 45.190 55.703 1.00 86.12 188 ALA A C 1
ATOM 1462 O O . ALA A 1 188 ? -54.340 46.242 55.599 1.00 86.12 188 ALA A O 1
ATOM 1463 N N . GLU A 1 189 ? -53.960 44.292 56.661 1.00 84.81 189 GLU A N 1
ATOM 1464 C CA . GLU A 1 189 ? -54.963 44.482 57.718 1.00 84.81 189 GLU A CA 1
ATOM 1465 C C . GLU A 1 189 ? -54.642 45.717 58.576 1.00 84.81 189 GLU A C 1
ATOM 1467 O O . GLU A 1 189 ? -55.503 46.579 58.748 1.00 84.81 189 GLU A O 1
ATOM 1472 N N . GLN A 1 190 ? -53.380 45.891 58.987 1.00 77.62 190 GLN A N 1
ATOM 1473 C CA . GLN A 1 190 ? -52.935 47.078 59.734 1.00 77.62 190 GLN A CA 1
ATOM 1474 C C . GLN A 1 190 ? -53.150 48.395 58.965 1.00 77.62 190 GLN A C 1
ATOM 1476 O O . GLN A 1 190 ? -53.570 49.394 59.545 1.00 77.62 190 GLN A O 1
ATOM 1481 N N . HIS A 1 191 ? -52.913 48.411 57.650 1.00 72.31 191 HIS A N 1
ATOM 1482 C CA . HIS A 1 191 ? -53.132 49.607 56.828 1.00 72.31 191 HIS A CA 1
ATOM 1483 C C . HIS A 1 191 ? -54.612 49.932 56.568 1.00 72.31 191 HIS A C 1
ATOM 1485 O O . HIS A 1 191 ? -54.945 51.094 56.319 1.00 72.31 191 HIS A O 1
ATOM 1491 N N . VAL A 1 192 ? -55.510 48.944 56.597 1.00 70.81 192 VAL A N 1
ATOM 1492 C CA . VAL A 1 192 ? -56.961 49.189 56.501 1.00 70.81 192 VAL A CA 1
ATOM 1493 C C . VAL A 1 192 ? -57.476 49.855 57.778 1.00 70.81 192 VAL A C 1
ATOM 1495 O O . VAL A 1 192 ? -58.287 50.777 57.690 1.00 70.81 192 VAL A O 1
ATOM 1498 N N . ASP A 1 193 ? -56.958 49.457 58.941 1.00 60.97 193 ASP A N 1
ATOM 1499 C CA . ASP A 1 193 ? -57.313 50.065 60.227 1.00 60.97 193 ASP A CA 1
ATOM 1500 C C . ASP A 1 193 ? -56.827 51.522 60.345 1.00 60.97 193 ASP A C 1
ATOM 1502 O O . ASP A 1 193 ? -57.546 52.370 60.877 1.00 60.97 193 ASP A O 1
ATOM 1506 N N . GLU A 1 194 ? -55.661 51.856 59.781 1.00 61.50 194 GLU A N 1
ATOM 1507 C CA . GLU A 1 194 ? -55.127 53.230 59.775 1.00 61.50 194 GLU A CA 1
ATOM 1508 C C . GLU A 1 194 ? -55.909 54.201 58.867 1.00 61.50 194 GLU A C 1
ATOM 1510 O O . GLU A 1 194 ? -55.990 55.388 59.174 1.00 61.50 194 GLU A O 1
ATOM 1515 N N . ASN A 1 195 ? -56.512 53.726 57.770 1.00 59.75 195 ASN A N 1
ATOM 1516 C CA . ASN A 1 195 ? -57.234 54.575 56.805 1.00 59.75 195 ASN A CA 1
ATOM 1517 C C . ASN A 1 195 ? -58.748 54.708 57.076 1.00 59.75 195 ASN A C 1
ATOM 1519 O O . ASN A 1 195 ? -59.420 55.484 56.399 1.00 59.75 195 ASN A O 1
ATOM 1523 N N . ASN A 1 196 ? -59.292 53.968 58.049 1.00 56.03 196 ASN A N 1
ATOM 1524 C CA . ASN A 1 196 ? -60.703 54.028 58.464 1.00 56.03 196 ASN A CA 1
ATOM 1525 C C . ASN A 1 196 ? -60.936 54.867 59.737 1.00 56.03 196 ASN A C 1
ATOM 1527 O O . ASN A 1 196 ? -62.040 54.856 60.287 1.00 56.03 196 ASN A O 1
ATOM 1531 N N . HIS A 1 197 ? -59.925 55.601 60.209 1.00 52.31 197 HIS A N 1
ATOM 1532 C CA . HIS A 1 197 ? -60.093 56.591 61.273 1.00 52.31 197 HIS A CA 1
ATOM 1533 C C . HIS A 1 197 ? -60.490 57.957 60.659 1.00 52.31 197 HIS A C 1
ATOM 1535 O O . HIS A 1 197 ? -59.737 58.458 59.823 1.00 52.31 197 HIS A O 1
ATOM 1541 N N . PRO A 1 198 ? -61.667 58.530 61.000 1.00 50.72 198 PRO A N 1
ATOM 1542 C CA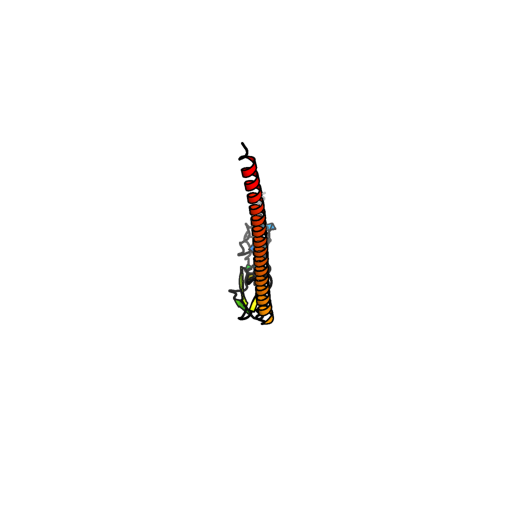 . PRO A 1 198 ? -62.142 59.822 60.485 1.00 50.72 198 PRO A CA 1
ATOM 1543 C C . PRO A 1 198 ? -61.357 61.036 61.001 1.00 50.72 198 PRO A C 1
ATOM 1545 O O . PRO A 1 198 ? -60.775 60.955 62.108 1.00 50.72 198 PRO A O 1
#

Radius of gyration: 45.51 Å; chains: 1; bounding box: 116×75×128 Å

pLDDT: mean 89.55, std 13.72, range [42.31, 98.38]

Organism: Scyliorhinus torazame (NCBI:txid75743)

Sequence (198 aa):
MSVRLILALLVVRVTGDCDRPPLLVNGFPGEEFLTSTSFPVAARVVYECYPGYVFQDGGSTITTCMEDSTWTSLQAICEPRNCGHPGEIENGYYQASGTTLGNKAIYHCNEGYRQVGQSYRICTASGWTGQVPTCETEDFSPVNLLKEIIALGHQVLTKEESMIKAKYQLLESEREILRLKENLLEKAEQHVDENNHP

Secondary structure (DSSP, 8-state):
---------------PPB-SPPP-TTEEE-GGGSS---B-TT-EEEEEEPTTEEEPTT---EEEB-TTS-BPPP---EEEPB-------TTEEEEES-SBTT-EEEEEEPTTEEEES-SEEEEETTEE-S-PPEEEE----HHHHHHHHHHHHHHHHHHHHHHHHHHHHHHHHHHHHHHHHHHHHHHHHHHHHHHT--